Protein AF-A0A1I5SMS4-F1 (afdb_monomer)

Solvent-accessible surface area (backbone atoms only — not comparable to full-atom values): 15379 Å² to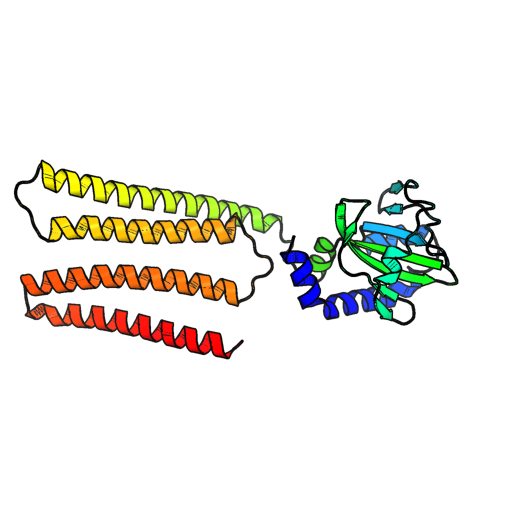tal; per-residue (Å²): 114,72,65,61,57,52,52,44,66,75,43,41,70,61,53,51,50,49,51,52,52,54,48,63,78,40,46,83,59,75,53,100,47,85,81,32,54,58,53,47,36,69,77,32,78,27,50,55,35,37,34,36,24,41,76,87,26,33,23,76,38,41,44,36,38,83,89,51,74,43,59,90,60,42,71,40,77,44,50,82,54,57,79,57,39,45,76,77,48,100,50,33,29,34,38,64,80,44,69,36,93,86,76,69,44,54,21,31,37,41,37,36,60,56,90,72,30,30,41,39,37,35,27,33,42,68,54,44,37,29,75,71,69,68,28,86,78,54,68,71,68,50,50,59,52,28,50,52,49,45,55,53,22,52,52,35,37,49,53,15,52,51,32,36,50,50,18,53,53,52,42,52,46,49,68,75,75,46,90,78,86,49,74,65,63,58,49,54,29,54,49,32,36,51,50,13,52,49,40,32,55,51,17,51,48,48,34,48,47,59,57,71,44,71,58,71,72,74,48,70,68,58,58,53,50,51,56,50,55,54,51,51,45,52,52,53,54,52,50,54,54,44,52,52,51,37,56,54,30,71,74,73,41,71,84,54,42,65,59,41,49,52,51,52,51,51,53,52,50,50,52,50,52,51,53,52,51,52,55,55,63,58,74,79,109

Mean predicted aligned error: 14.02 Å

Sequence (285 aa):
MYDIISAYEQHKEKIDSFIIQSFVANSPLSRFEESNYKKLFNVFPSLELIYIVNKDFIQISDNIYQNRSISKSKGRSRAYLMDRMRKLDETIKISSPYISSATGSICITVAKQEGENYIFMDFELGKLMGRLGLLDIHYQFSKITKTVYLISSTALGLFALLLVGYALISFINQIILESNYTLESIFKPIIAITLGLAVFDLAKTVIEQEVVFKSYTSSAKNENRMFKKFLISIIIALSIEAMMSVFKISLQDFTMMIHAFYLIAGIALMIISLAIYDKFSYKLN

InterPro domains:
  IPR029151 Periplasmic sensor-like domain superfamily [SSF103190] (27-128)

Radius of gyration: 30.67 Å; Cα contacts (8 Å, |Δi|>4): 314; chains: 1; bounding box: 78×29×82 Å

Foldseek 3Di:
DVQLLVLCVVCVVVLLVCVVVLCVVCVVLPDDDPVSVLVVCVSAVQWAWKFKAFLQQFTQAFTHGNVDTHCPRHRPHPVVQVVQWDDSDPFKTKHRWDQDPVPRATWMWIWGDDPRMTMITTGRSVSSCVVVVLFVPPVPVLVVQLVVLLVVLVVLLVQLVVLLVCLVVQLVCCVPPNPDDDPCSVLSSVLSNLVSVLSNVVSVLSCVDSHVDVSSPPPVVVVLVSVLVNLVSVLVSLVSVLVVVCVVCVVPPPVCNVVSVVSVVVSVVSVVVSVVVVVVVVVVD

Organism: NCBI:txid223786

Structure (mmCIF, N/CA/C/O backbone):
data_AF-A0A1I5SMS4-F1
#
_entry.id   AF-A0A1I5SMS4-F1
#
loop_
_atom_site.group_PDB
_atom_site.id
_atom_site.type_symbol
_atom_site.label_atom_id
_atom_site.label_alt_id
_atom_site.label_comp_id
_atom_site.label_asym_id
_atom_site.label_entity_id
_atom_site.label_seq_id
_atom_site.pdbx_PDB_ins_code
_atom_site.Cartn_x
_atom_site.Cartn_y
_atom_site.Cartn_z
_atom_site.occupancy
_atom_site.B_iso_or_equiv
_atom_site.auth_seq_id
_atom_site.auth_comp_id
_atom_site.auth_asym_id
_atom_site.auth_atom_id
_atom_site.pdbx_PDB_model_num
ATOM 1 N N . MET A 1 1 ? -4.315 5.631 7.503 1.00 43.72 1 MET A N 1
ATOM 2 C CA . MET A 1 1 ? -5.478 6.206 8.236 1.00 43.72 1 MET A CA 1
ATOM 3 C C . MET A 1 1 ? -6.658 6.424 7.296 1.00 43.72 1 MET A C 1
ATOM 5 O O . MET A 1 1 ? -7.719 5.883 7.574 1.00 43.72 1 MET A O 1
ATOM 9 N N . TYR A 1 2 ? -6.464 7.119 6.165 1.00 51.03 2 TYR A N 1
ATOM 10 C CA . TYR A 1 2 ? -7.463 7.219 5.086 1.00 51.03 2 TYR A CA 1
ATOM 11 C C . TYR A 1 2 ? -7.907 5.853 4.533 1.00 51.03 2 TYR A C 1
ATOM 13 O O . TYR A 1 2 ? -9.074 5.679 4.189 1.00 51.03 2 TYR A O 1
ATOM 21 N N . ASP A 1 3 ? -7.015 4.862 4.531 1.00 66.56 3 ASP A N 1
ATOM 22 C CA . ASP A 1 3 ? -7.283 3.549 3.925 1.00 66.56 3 ASP A CA 1
ATOM 23 C C . ASP A 1 3 ? -8.308 2.706 4.697 1.00 66.56 3 ASP A C 1
ATOM 25 O O . ASP A 1 3 ? -9.112 2.013 4.091 1.00 66.56 3 ASP A O 1
ATOM 29 N N . ILE A 1 4 ? -8.333 2.787 6.034 1.00 71.94 4 ILE A N 1
ATOM 30 C CA . ILE A 1 4 ? -9.255 1.976 6.853 1.00 71.94 4 ILE A CA 1
ATOM 31 C C . ILE A 1 4 ? -10.675 2.554 6.801 1.00 71.94 4 ILE A C 1
ATOM 33 O O . ILE A 1 4 ? -11.644 1.809 6.695 1.00 71.94 4 ILE A O 1
ATOM 37 N N . ILE A 1 5 ? -10.808 3.884 6.846 1.00 79.25 5 ILE A N 1
ATOM 38 C CA . ILE A 1 5 ? -12.117 4.552 6.796 1.00 79.25 5 ILE A CA 1
ATOM 39 C C . ILE A 1 5 ? -12.736 4.419 5.397 1.00 79.25 5 ILE A C 1
ATOM 41 O O . ILE A 1 5 ? -13.919 4.114 5.284 1.00 79.25 5 ILE A O 1
ATOM 45 N N . SER A 1 6 ? -11.945 4.586 4.332 1.00 75.94 6 SER A N 1
ATOM 46 C CA . SER A 1 6 ? -12.434 4.382 2.958 1.00 75.94 6 SER A CA 1
ATOM 47 C C . SER A 1 6 ? -12.843 2.930 2.698 1.00 75.94 6 SER A C 1
ATOM 49 O O . SER A 1 6 ? -13.911 2.694 2.137 1.00 75.94 6 SER A O 1
ATOM 51 N N . ALA A 1 7 ? -12.061 1.959 3.177 1.00 74.50 7 ALA A N 1
ATOM 52 C CA . ALA A 1 7 ? -12.414 0.547 3.078 1.00 74.50 7 ALA A CA 1
ATOM 53 C C . ALA A 1 7 ? -13.664 0.188 3.910 1.00 74.50 7 ALA A C 1
ATOM 55 O O . ALA A 1 7 ? -14.462 -0.646 3.484 1.00 74.50 7 ALA A O 1
ATOM 56 N N . TYR A 1 8 ? -13.883 0.837 5.061 1.00 84.44 8 TYR A N 1
ATOM 57 C CA . TYR A 1 8 ? -15.137 0.706 5.809 1.00 84.44 8 TYR A CA 1
ATOM 58 C C . TYR A 1 8 ? -16.334 1.200 4.995 1.00 84.44 8 TYR A C 1
ATOM 60 O O . TYR A 1 8 ? -17.315 0.471 4.875 1.00 84.44 8 TYR A O 1
ATOM 68 N N . GLU A 1 9 ? -16.260 2.397 4.402 1.00 84.81 9 GLU A N 1
ATOM 69 C CA . GLU A 1 9 ? -17.372 2.933 3.603 1.00 84.81 9 GLU A CA 1
ATOM 70 C C . GLU A 1 9 ? -17.665 2.063 2.372 1.00 84.81 9 GLU A C 1
ATOM 72 O O . GLU A 1 9 ? -18.829 1.845 2.045 1.00 84.81 9 GLU A O 1
ATOM 77 N N . GLN A 1 10 ? -16.637 1.483 1.741 1.00 83.25 10 GLN A N 1
ATOM 78 C CA . GLN A 1 10 ? -16.808 0.559 0.615 1.00 83.25 10 GLN A CA 1
ATOM 79 C C . GLN A 1 10 ? -17.519 -0.750 1.007 1.00 83.25 10 GLN A C 1
ATOM 81 O O . GLN A 1 10 ? -18.248 -1.322 0.199 1.00 83.25 10 GLN A O 1
ATOM 86 N N . HIS A 1 11 ? -17.314 -1.240 2.232 1.00 83.94 11 HIS A N 1
ATOM 87 C CA . HIS A 1 11 ? -17.830 -2.535 2.698 1.00 83.94 11 HIS A CA 1
ATOM 88 C C . HIS A 1 11 ? -18.883 -2.424 3.805 1.00 83.94 11 HIS A C 1
ATOM 90 O O . HIS A 1 11 ? -19.164 -3.399 4.509 1.00 83.94 11 HIS A O 1
ATOM 96 N N . LYS A 1 12 ? -19.488 -1.246 3.944 1.00 87.56 12 LYS A N 1
ATOM 97 C CA . LYS A 1 12 ? -20.397 -0.883 5.032 1.00 87.56 12 LYS A CA 1
ATOM 98 C C . LYS A 1 12 ? -21.551 -1.863 5.215 1.00 87.56 12 LYS A C 1
ATOM 100 O O . LYS A 1 12 ? -21.772 -2.338 6.321 1.00 87.56 12 LYS A O 1
ATOM 105 N N . GLU A 1 13 ? -22.219 -2.250 4.130 1.00 85.56 13 GLU A N 1
ATOM 106 C CA . GLU A 1 13 ? -23.352 -3.188 4.180 1.00 85.56 13 GLU A CA 1
ATOM 107 C C . GLU A 1 13 ? -22.954 -4.578 4.698 1.00 85.56 13 GLU A C 1
ATOM 109 O O . GLU A 1 13 ? -23.695 -5.210 5.455 1.00 85.56 13 GLU A O 1
ATOM 114 N N . LYS A 1 14 ? -21.756 -5.054 4.334 1.00 84.75 14 LYS A N 1
ATOM 115 C CA . LYS A 1 14 ? -21.232 -6.345 4.799 1.00 84.75 14 LYS A CA 1
ATOM 116 C C . LYS A 1 14 ? -20.896 -6.295 6.290 1.00 84.75 14 LYS A C 1
ATOM 118 O O . LYS A 1 14 ? -21.145 -7.264 7.005 1.00 84.75 14 LYS A O 1
ATOM 123 N N . ILE A 1 15 ? -20.348 -5.172 6.754 1.00 87.12 15 ILE A N 1
ATOM 124 C CA . ILE A 1 15 ? -20.029 -4.943 8.169 1.00 87.12 15 ILE A CA 1
ATOM 125 C C . ILE A 1 15 ? -21.315 -4.851 8.995 1.00 87.12 15 ILE A C 1
ATOM 127 O O . ILE A 1 15 ? -21.423 -5.529 10.017 1.00 87.12 15 ILE A O 1
ATOM 131 N N . ASP A 1 16 ? -22.304 -4.091 8.524 1.00 88.12 16 ASP A N 1
ATOM 132 C CA . ASP A 1 16 ? -23.620 -3.984 9.158 1.00 88.12 16 ASP A CA 1
ATOM 133 C C . ASP A 1 16 ? -24.286 -5.360 9.282 1.00 88.12 16 ASP A C 1
ATOM 135 O O . ASP A 1 16 ? -24.705 -5.756 10.371 1.00 88.12 16 ASP A O 1
ATOM 139 N N . SER A 1 17 ? -24.319 -6.122 8.184 1.00 85.12 17 SER A N 1
ATOM 140 C CA . SER A 1 17 ? -24.907 -7.465 8.148 1.00 85.12 17 SER A CA 1
ATOM 141 C C . SER A 1 17 ? -24.213 -8.414 9.121 1.00 85.12 17 SER A C 1
ATOM 143 O O . SER A 1 17 ? -24.879 -9.151 9.847 1.00 85.12 17 SER A O 1
ATOM 145 N N . PHE A 1 18 ? -22.879 -8.373 9.187 1.00 85.69 18 PHE A N 1
ATOM 146 C CA . PHE A 1 18 ? -22.120 -9.167 10.147 1.00 85.69 18 PHE A CA 1
ATOM 147 C C . PHE A 1 18 ? -22.452 -8.792 11.589 1.00 85.69 18 PHE A C 1
ATOM 149 O O . PHE A 1 18 ? -22.634 -9.683 12.417 1.00 85.69 18 PHE A O 1
ATOM 156 N N . ILE A 1 19 ? -22.532 -7.496 11.898 1.00 85.06 19 ILE A N 1
ATOM 157 C CA . ILE A 1 19 ? -22.874 -7.015 13.238 1.00 85.06 19 ILE A CA 1
ATOM 158 C C . ILE A 1 19 ? -24.264 -7.519 13.622 1.00 85.06 19 ILE A C 1
ATOM 160 O O . ILE A 1 19 ? -24.392 -8.180 14.652 1.00 85.06 19 ILE A O 1
ATOM 164 N N . ILE A 1 20 ? -25.274 -7.308 12.774 1.00 82.38 20 ILE A N 1
ATOM 165 C CA . ILE A 1 20 ? -26.647 -7.768 13.026 1.00 82.38 20 ILE A CA 1
ATOM 166 C C . ILE A 1 20 ? -26.672 -9.281 13.245 1.00 82.38 20 ILE A C 1
ATOM 168 O O . ILE A 1 20 ? -27.122 -9.736 14.293 1.00 82.38 20 ILE A O 1
ATOM 172 N N . GLN A 1 21 ? -26.136 -10.067 12.308 1.00 79.94 21 GLN A N 1
ATOM 173 C CA . GLN A 1 21 ? -26.141 -11.529 12.409 1.00 79.94 21 GLN A CA 1
ATOM 174 C C . GLN A 1 21 ? -25.410 -12.016 13.658 1.00 79.94 21 GLN A C 1
ATOM 176 O O . GLN A 1 21 ? -25.883 -12.928 14.334 1.00 79.94 21 GLN A O 1
ATOM 181 N N . SER A 1 22 ? -24.290 -11.384 14.008 1.00 78.62 22 SER A N 1
ATOM 182 C CA . SER A 1 22 ? -23.526 -11.764 15.191 1.00 78.62 22 SER A CA 1
ATOM 183 C C . SER A 1 22 ? -24.275 -11.444 16.484 1.00 78.62 22 SER A C 1
ATOM 185 O O . SER A 1 22 ? -24.221 -12.241 17.419 1.00 78.62 22 SER A O 1
ATOM 187 N N . PHE A 1 23 ? -24.993 -10.321 16.560 1.00 73.94 23 PHE A N 1
ATOM 188 C CA . PHE A 1 23 ? -25.805 -9.978 17.731 1.00 73.94 23 PHE A CA 1
ATOM 189 C C . PHE A 1 23 ? -27.094 -10.798 17.824 1.00 73.94 23 PHE A C 1
ATOM 191 O O . PHE A 1 23 ? -27.453 -11.218 18.921 1.00 73.94 23 PHE A O 1
ATOM 198 N N . VAL A 1 24 ? -27.746 -11.097 16.698 1.00 68.00 24 VAL A N 1
ATOM 199 C CA . VAL A 1 24 ? -28.925 -11.977 16.643 1.00 68.00 24 VAL A CA 1
ATOM 200 C C . VAL A 1 24 ? -28.550 -13.402 17.057 1.00 68.00 24 VAL A C 1
ATOM 202 O O . VAL A 1 24 ? -29.193 -13.973 17.938 1.00 68.00 24 VAL A O 1
ATOM 205 N N . ALA A 1 25 ? -27.462 -13.955 16.511 1.00 64.31 25 ALA A N 1
ATOM 206 C CA . ALA A 1 25 ? -26.984 -15.297 16.853 1.00 64.31 25 ALA A CA 1
ATOM 207 C C . ALA A 1 25 ? -26.548 -15.422 18.324 1.00 64.31 25 ALA A C 1
ATOM 209 O O . ALA A 1 25 ? -26.678 -16.489 18.919 1.00 64.31 25 ALA A O 1
ATOM 210 N N . ASN A 1 26 ? -26.065 -14.330 18.927 1.00 65.56 26 ASN A N 1
ATOM 211 C CA . ASN A 1 26 ? -25.621 -14.285 20.323 1.00 65.56 26 ASN A CA 1
ATOM 212 C C . ASN A 1 26 ? -26.608 -13.548 21.246 1.00 65.56 26 ASN A C 1
ATOM 214 O O . ASN A 1 26 ? -26.239 -13.145 22.350 1.00 65.56 26 ASN A O 1
ATOM 218 N N . SER A 1 27 ? -27.874 -13.414 20.835 1.00 57.41 27 SER A N 1
ATOM 219 C CA . SER A 1 27 ? -28.946 -12.763 21.599 1.00 57.41 27 SER A CA 1
ATOM 220 C C . SER A 1 27 ? -29.009 -13.165 23.091 1.00 57.41 27 SER A C 1
ATOM 222 O O . SER A 1 27 ? -29.084 -12.261 23.931 1.00 57.41 27 SER A O 1
ATOM 224 N N . PRO A 1 28 ? -28.853 -14.447 23.498 1.00 53.88 28 PRO A N 1
ATOM 225 C CA . PRO A 1 28 ? -28.864 -14.805 24.923 1.00 53.88 28 PRO A CA 1
ATOM 226 C C . PRO A 1 28 ? -27.648 -14.307 25.731 1.00 53.88 28 PRO A C 1
ATOM 228 O O . PRO A 1 28 ? -27.760 -14.161 26.943 1.00 53.88 28 PRO A O 1
ATOM 231 N N . LEU A 1 29 ? -26.511 -13.996 25.095 1.00 52.09 29 LEU A N 1
ATOM 232 C CA . LEU A 1 29 ? -25.302 -13.452 25.747 1.00 52.09 29 LEU A CA 1
ATOM 233 C C . LEU A 1 29 ? -25.347 -11.930 25.932 1.00 52.09 29 LEU A C 1
ATOM 235 O O . LEU A 1 29 ? -24.455 -11.344 26.539 1.00 52.09 29 LEU A O 1
ATOM 239 N N . SER A 1 30 ? -26.382 -11.296 25.390 1.00 51.78 30 SER A N 1
ATOM 240 C CA . SER A 1 30 ? -26.583 -9.849 25.393 1.00 51.78 30 SER A CA 1
ATOM 241 C C . SER A 1 30 ? -27.710 -9.420 26.336 1.00 51.78 30 SER A C 1
ATOM 243 O O . SER A 1 30 ? -28.356 -8.404 26.083 1.00 51.78 30 SER A O 1
ATOM 245 N N . ARG A 1 31 ? -27.958 -10.241 27.369 1.00 55.59 31 ARG A N 1
ATOM 246 C CA . ARG A 1 31 ? -28.827 -9.955 28.515 1.00 55.59 31 ARG A CA 1
ATOM 247 C C . ARG A 1 31 ? -27.968 -9.743 29.763 1.00 55.59 31 ARG A C 1
ATOM 249 O O . ARG A 1 31 ? -27.015 -10.496 29.984 1.00 55.59 31 ARG A O 1
ATOM 256 N N . PHE A 1 32 ? -28.307 -8.707 30.529 1.00 55.47 32 PHE A N 1
ATOM 257 C CA . PHE A 1 32 ? -27.620 -8.224 31.736 1.00 55.47 32 PHE A CA 1
ATOM 258 C C . PHE A 1 32 ? -27.197 -9.323 32.728 1.00 55.47 32 PHE A C 1
ATOM 260 O O . PHE A 1 32 ? -27.942 -9.648 33.643 1.00 55.47 32 PHE A O 1
ATOM 267 N N . GLU A 1 33 ? -25.956 -9.801 32.623 1.00 57.41 33 GLU A N 1
ATOM 268 C CA . GLU A 1 33 ? -25.199 -10.366 33.748 1.00 57.41 33 GLU A CA 1
ATOM 269 C C . GLU A 1 33 ? -23.704 -10.072 33.540 1.00 57.41 33 GLU A C 1
ATOM 271 O O . GLU A 1 33 ? -23.164 -10.317 32.459 1.00 57.41 33 GLU A O 1
ATOM 276 N N . GLU A 1 34 ? -23.001 -9.570 34.565 1.00 54.19 34 GLU A N 1
ATOM 277 C CA . GLU A 1 34 ? -21.547 -9.293 34.513 1.00 54.19 34 GLU A CA 1
ATOM 278 C C . GLU A 1 34 ? -20.717 -10.518 34.077 1.00 54.19 34 GLU A C 1
ATOM 280 O O . GLU A 1 34 ? -19.640 -10.384 33.489 1.00 54.19 34 GLU A O 1
ATOM 285 N N . SER A 1 35 ? -21.249 -11.721 34.310 1.00 55.97 35 SER A N 1
ATOM 286 C CA . SER A 1 35 ? -20.679 -13.009 33.907 1.00 55.97 35 SER A CA 1
ATOM 287 C C . SER A 1 35 ? -20.616 -13.202 32.377 1.00 55.97 35 SER A C 1
ATOM 289 O O . SER A 1 35 ? -19.771 -13.960 31.885 1.00 55.97 35 SER A O 1
ATOM 291 N N . ASN A 1 36 ? -21.455 -12.499 31.604 1.00 63.94 36 ASN A N 1
ATOM 292 C CA . ASN A 1 36 ? -21.596 -12.676 30.155 1.00 63.94 36 ASN A CA 1
ATOM 293 C C . ASN A 1 36 ? -20.669 -11.775 29.324 1.00 63.94 36 ASN A C 1
ATOM 295 O O . ASN A 1 36 ? -20.316 -12.143 28.201 1.00 63.94 36 ASN A O 1
ATOM 299 N N . TYR A 1 37 ? -20.173 -10.660 29.869 1.00 70.38 37 TYR A N 1
ATOM 300 C CA . TYR A 1 37 ? -19.289 -9.754 29.123 1.00 70.38 37 TYR A CA 1
ATOM 301 C C . TYR A 1 37 ? -17.957 -10.405 28.741 1.00 70.38 37 TYR A C 1
ATOM 303 O O . TYR A 1 37 ? -17.491 -10.243 27.614 1.00 70.38 37 TYR A O 1
ATOM 311 N N . LYS A 1 38 ? -17.374 -11.227 29.625 1.00 69.94 38 LYS A N 1
ATOM 312 C CA . LYS A 1 38 ? -16.151 -11.992 29.310 1.00 69.94 38 LYS A CA 1
ATOM 313 C C . LYS A 1 38 ? -16.354 -12.954 28.140 1.00 69.94 38 LYS A C 1
ATOM 315 O O . LYS A 1 38 ? -15.470 -13.093 27.298 1.00 69.94 38 LYS A O 1
ATOM 320 N N . LYS A 1 39 ? -17.526 -13.593 28.058 1.00 75.12 39 LYS A N 1
ATOM 321 C CA . LYS A 1 39 ? -17.878 -14.458 26.923 1.00 75.12 39 LYS A CA 1
ATOM 322 C C . LYS A 1 39 ? -18.014 -13.635 25.644 1.00 75.12 39 LYS A C 1
ATOM 324 O O . LYS A 1 39 ? -17.537 -14.072 24.603 1.00 75.12 39 LYS A O 1
ATOM 329 N N . LEU A 1 40 ? -18.580 -12.431 25.733 1.00 77.81 40 LEU A N 1
ATOM 330 C CA . LEU A 1 40 ? -18.717 -11.530 24.591 1.00 77.81 40 LEU A CA 1
ATOM 331 C C . LEU A 1 40 ? -17.356 -11.123 24.006 1.00 77.81 40 LEU A C 1
ATOM 333 O O . LEU A 1 40 ? -17.193 -11.187 22.794 1.00 77.81 40 LEU A O 1
ATOM 337 N N . PHE A 1 41 ? -16.352 -10.818 24.836 1.00 82.00 41 PHE A N 1
ATOM 338 C CA . PHE A 1 41 ? -14.984 -10.558 24.354 1.00 82.00 41 PHE A CA 1
ATOM 339 C C . PHE A 1 41 ? -14.350 -11.766 23.647 1.00 82.00 41 PHE A C 1
ATOM 341 O O . PHE A 1 41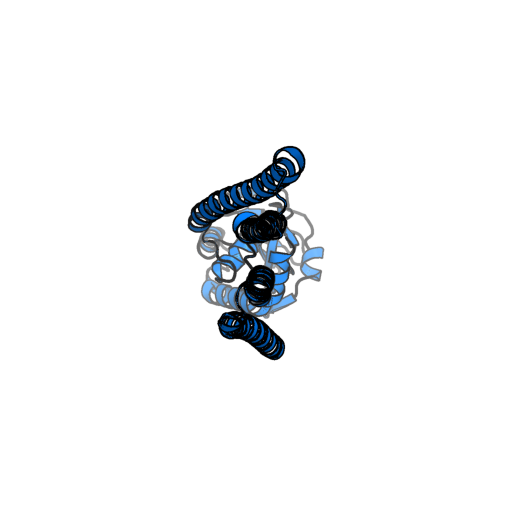 ? -13.604 -11.594 22.686 1.00 82.00 41 PHE A O 1
ATOM 348 N N . ASN A 1 42 ? -14.667 -12.993 24.074 1.00 77.50 42 ASN A N 1
ATOM 349 C CA . ASN A 1 42 ? -14.184 -14.201 23.396 1.00 77.50 42 ASN A CA 1
ATOM 350 C C . ASN A 1 42 ? -14.897 -14.430 22.054 1.00 77.50 42 ASN A C 1
ATOM 352 O O . ASN A 1 42 ? -14.269 -14.834 21.077 1.00 77.50 42 ASN A O 1
ATOM 356 N N . VAL A 1 43 ? -16.203 -14.152 21.990 1.00 76.69 43 VAL A N 1
ATOM 357 C CA . VAL A 1 43 ? -16.988 -14.232 20.748 1.00 76.69 43 VAL A CA 1
ATOM 358 C C . VAL A 1 43 ? -16.579 -13.129 19.772 1.00 76.69 43 VAL A C 1
ATOM 360 O O . VAL A 1 43 ? -16.552 -13.357 18.559 1.00 76.69 43 VAL A O 1
ATOM 363 N N . PHE A 1 44 ? -16.211 -11.956 20.286 1.00 80.94 44 PHE A N 1
ATOM 364 C CA . PHE A 1 44 ? -15.830 -10.772 19.531 1.00 80.94 44 PHE A CA 1
ATOM 365 C C . PHE A 1 44 ? -14.417 -10.282 19.890 1.00 80.94 44 PHE A C 1
ATOM 367 O O . PHE A 1 44 ? -14.278 -9.316 20.633 1.00 80.94 44 PHE A O 1
ATOM 374 N N . PRO A 1 45 ? -13.351 -10.845 19.291 1.00 81.31 45 PRO A N 1
ATOM 375 C CA . PRO A 1 45 ? -11.980 -10.373 19.525 1.00 81.31 45 PRO A CA 1
ATOM 376 C C . PRO A 1 45 ? -11.717 -8.929 19.064 1.00 81.31 45 PRO A C 1
ATOM 378 O O . PRO A 1 45 ? -10.723 -8.320 19.451 1.00 81.31 45 PRO A O 1
ATOM 381 N N . SER A 1 46 ? -12.583 -8.387 18.201 1.00 87.62 46 SER A N 1
ATOM 382 C CA . SER A 1 46 ? -12.563 -6.984 17.783 1.00 87.62 46 SER A CA 1
ATOM 383 C C . SER A 1 46 ? -13.212 -6.039 18.796 1.00 87.62 46 SER A C 1
ATOM 385 O O . SER A 1 46 ? -13.069 -4.830 18.643 1.00 87.62 46 SER A O 1
ATOM 387 N N . LEU A 1 47 ? -13.921 -6.558 19.803 1.00 89.25 47 LEU A N 1
ATOM 388 C CA . LEU A 1 47 ? -14.541 -5.759 20.851 1.00 89.25 47 LEU A CA 1
ATOM 389 C C . LEU A 1 47 ? -13.456 -5.187 21.764 1.00 89.25 47 LEU A C 1
ATOM 391 O O . LEU A 1 47 ? -12.708 -5.914 22.415 1.00 89.25 47 LEU A O 1
ATOM 395 N N . GLU A 1 48 ? -13.369 -3.868 21.790 1.00 89.00 48 GLU A N 1
ATOM 396 C CA . GLU A 1 48 ? -12.392 -3.115 22.563 1.00 89.00 48 GLU A CA 1
ATOM 397 C C . GLU A 1 48 ? -12.866 -2.946 24.006 1.00 89.00 48 GLU A C 1
ATOM 399 O O . GLU A 1 48 ? -12.124 -3.236 24.949 1.00 89.00 48 GLU A O 1
ATOM 404 N N . LEU A 1 49 ? -14.107 -2.480 24.175 1.00 90.75 49 LEU A N 1
ATOM 405 C CA . LEU A 1 49 ? -14.711 -2.224 25.476 1.00 90.75 49 LEU A CA 1
ATOM 406 C C . LEU A 1 49 ? -16.242 -2.172 25.409 1.00 90.75 49 LEU A C 1
ATOM 408 O O . LEU A 1 49 ? -16.835 -1.972 24.347 1.00 90.75 49 LEU A O 1
ATOM 412 N N . ILE A 1 50 ? -16.863 -2.329 26.577 1.00 91.50 50 ILE A N 1
ATOM 413 C CA . ILE A 1 50 ? -18.311 -2.277 26.794 1.00 91.50 50 ILE A CA 1
ATOM 414 C C . ILE A 1 50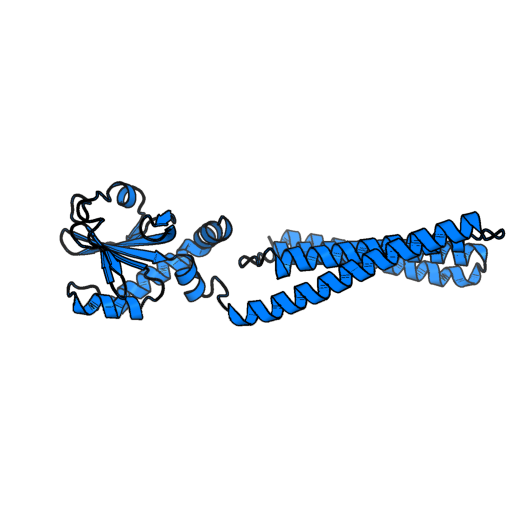 ? -18.605 -1.263 27.899 1.00 91.50 50 ILE A C 1
ATOM 416 O O . ILE A 1 50 ? -17.885 -1.205 28.900 1.00 91.50 50 ILE A O 1
ATOM 420 N N . TYR A 1 51 ? -19.665 -0.477 27.744 1.00 91.62 51 TYR A N 1
ATOM 421 C CA . TYR A 1 51 ? -20.180 0.394 28.799 1.00 91.62 51 TYR A CA 1
ATOM 422 C C . TYR A 1 51 ? -21.680 0.644 28.636 1.00 91.62 51 TYR A C 1
ATOM 424 O O . TYR A 1 51 ? -22.247 0.498 27.556 1.00 91.62 51 TYR A O 1
ATOM 432 N N . ILE A 1 52 ? -22.327 1.026 29.732 1.00 91.50 52 ILE A N 1
ATOM 433 C CA . ILE A 1 52 ? -23.765 1.254 29.817 1.00 91.50 52 ILE A CA 1
ATOM 434 C C . ILE A 1 52 ? -24.027 2.748 29.902 1.00 91.50 52 ILE A C 1
ATOM 436 O O . ILE A 1 52 ? -23.377 3.486 30.654 1.00 91.50 52 ILE A O 1
ATOM 440 N N . VAL A 1 53 ? -25.025 3.172 29.146 1.00 92.88 53 VAL A N 1
ATOM 441 C CA . VAL A 1 53 ? -25.482 4.547 29.031 1.00 92.88 53 VAL A CA 1
ATOM 442 C C . VAL A 1 53 ? -26.982 4.578 29.309 1.00 92.88 53 VAL A C 1
ATOM 444 O O . VAL A 1 53 ? -27.723 3.727 28.822 1.00 92.88 53 VAL A O 1
ATOM 447 N N . ASN A 1 54 ? -27.433 5.529 30.120 1.00 93.06 54 ASN A N 1
ATOM 448 C CA . ASN A 1 54 ? -28.850 5.668 30.450 1.00 93.06 54 ASN A CA 1
ATOM 449 C C . ASN A 1 54 ? -29.644 6.370 29.327 1.00 93.06 54 ASN A C 1
ATOM 451 O O . ASN A 1 54 ? -29.081 6.788 28.311 1.00 93.06 54 ASN A O 1
ATOM 455 N N . LYS A 1 55 ? -30.958 6.532 29.521 1.00 91.94 55 LYS A N 1
ATOM 456 C CA . LYS A 1 55 ? -31.844 7.244 28.581 1.00 91.94 55 LYS A CA 1
ATOM 457 C C . LYS A 1 55 ? -31.450 8.695 28.294 1.00 91.94 55 LYS A C 1
ATOM 459 O O . LYS A 1 55 ? -31.711 9.179 27.200 1.00 91.94 55 LYS A O 1
ATOM 464 N N . ASP A 1 56 ? -30.780 9.351 29.240 1.00 91.81 56 ASP A N 1
ATOM 465 C CA . ASP A 1 56 ? -30.278 10.726 29.106 1.00 91.81 56 ASP A CA 1
ATOM 466 C C . ASP A 1 56 ? -28.901 10.781 28.419 1.00 91.81 56 ASP A C 1
ATOM 468 O O . ASP A 1 56 ? -28.224 11.810 28.401 1.00 91.81 56 ASP A O 1
ATOM 472 N N . PHE A 1 57 ? -28.454 9.651 27.872 1.00 92.38 57 PHE A N 1
ATOM 473 C CA . PHE A 1 57 ? -27.163 9.470 27.224 1.00 92.38 57 PHE A CA 1
ATOM 474 C C . PHE A 1 57 ? -25.956 9.717 28.138 1.00 92.38 57 PHE A C 1
ATOM 476 O O . PHE A 1 57 ? -24.867 10.038 27.663 1.00 92.38 57 PHE A O 1
ATOM 483 N N . ILE A 1 58 ? -26.110 9.528 29.446 1.00 93.75 58 ILE A N 1
ATOM 484 C CA . ILE A 1 58 ? -25.030 9.606 30.432 1.00 93.75 58 ILE A CA 1
ATOM 485 C C . ILE A 1 58 ? -24.497 8.202 30.706 1.00 93.75 58 ILE A C 1
ATOM 487 O O . ILE A 1 58 ? -25.251 7.266 30.973 1.00 93.75 58 ILE A O 1
ATOM 491 N N . GLN A 1 59 ? -23.175 8.046 30.663 1.00 94.50 59 GLN A N 1
ATOM 492 C CA . GLN A 1 59 ? -22.527 6.781 30.988 1.00 94.50 59 GLN A CA 1
ATOM 493 C C . GLN A 1 59 ? -22.633 6.472 32.491 1.00 94.50 59 GLN A C 1
ATOM 495 O O . GLN A 1 59 ? -22.113 7.221 33.319 1.00 94.50 59 GLN A O 1
ATOM 500 N N . ILE A 1 60 ? -23.252 5.343 32.843 1.00 92.62 60 ILE A N 1
ATOM 501 C CA . ILE A 1 60 ? -23.509 4.931 34.237 1.00 92.62 60 ILE A CA 1
ATOM 502 C C . ILE A 1 60 ? -22.621 3.775 34.718 1.00 92.62 60 ILE A C 1
ATOM 504 O O . ILE A 1 60 ? -22.506 3.557 35.926 1.00 92.62 60 ILE A O 1
ATOM 508 N N . SER A 1 61 ? -21.955 3.059 33.809 1.00 90.94 61 SER A N 1
ATOM 509 C CA . SER A 1 61 ? -20.991 2.008 34.156 1.00 90.94 61 SER A CA 1
ATOM 510 C C . SER A 1 61 ? -19.547 2.439 33.924 1.00 90.94 61 SER A C 1
ATOM 512 O O . SER A 1 61 ? -19.255 3.427 33.243 1.00 90.94 61 SER A O 1
ATOM 514 N N . ASP A 1 62 ? -18.632 1.627 34.436 1.00 91.19 62 ASP A N 1
ATOM 515 C CA . ASP A 1 62 ? -17.234 1.667 34.033 1.00 91.19 62 ASP A CA 1
ATOM 516 C C . ASP A 1 62 ? -17.075 1.272 32.557 1.00 91.19 62 ASP A C 1
ATOM 518 O O . ASP A 1 62 ? -17.949 0.627 31.970 1.00 91.19 62 ASP A O 1
ATOM 522 N N . ASN A 1 63 ? -15.932 1.632 31.973 1.00 91.62 63 ASN A N 1
ATOM 523 C CA . ASN A 1 63 ? -15.463 1.009 30.743 1.00 91.62 63 ASN A CA 1
ATOM 524 C C . ASN A 1 63 ? -14.932 -0.385 31.082 1.00 91.62 63 ASN A C 1
ATOM 526 O O . ASN A 1 63 ? -13.872 -0.512 31.704 1.00 91.62 63 ASN A O 1
ATOM 530 N N . ILE A 1 64 ? -15.652 -1.412 30.651 1.00 90.00 64 ILE A N 1
ATOM 531 C CA . ILE A 1 64 ? -15.288 -2.813 30.835 1.00 90.00 64 ILE A CA 1
ATOM 532 C C . ILE A 1 64 ? -14.455 -3.233 29.627 1.00 90.00 64 ILE A C 1
ATOM 534 O O . ILE A 1 64 ? -14.929 -3.180 28.498 1.00 90.00 64 ILE A O 1
ATOM 538 N N . TYR A 1 65 ? -13.217 -3.648 29.861 1.00 87.75 65 TYR A N 1
ATOM 539 C CA . TYR A 1 65 ? -12.333 -4.274 28.878 1.00 87.75 65 TYR A CA 1
ATOM 540 C C . TYR A 1 65 ? -12.260 -5.779 29.158 1.00 87.75 65 TYR A C 1
ATOM 542 O O . TYR A 1 65 ? -12.667 -6.237 30.225 1.00 87.75 65 TYR A O 1
ATOM 550 N N . GLN A 1 66 ? -11.632 -6.545 28.263 1.00 84.44 66 GLN A N 1
ATOM 551 C CA . GLN A 1 66 ? -11.460 -7.994 28.433 1.00 84.44 66 GLN A CA 1
ATOM 552 C C . GLN A 1 66 ? -10.874 -8.395 29.804 1.00 84.44 66 GLN A C 1
ATOM 554 O O . GLN A 1 66 ? -11.356 -9.338 30.428 1.00 84.44 66 GLN A O 1
ATOM 559 N N . ASN A 1 67 ? -9.865 -7.656 30.288 1.00 83.00 67 ASN A N 1
ATOM 560 C CA . ASN A 1 67 ? -9.096 -8.012 31.492 1.00 83.00 67 ASN A CA 1
ATOM 561 C C . ASN A 1 67 ? -9.142 -6.961 32.615 1.00 83.00 67 ASN A C 1
ATOM 563 O O . ASN A 1 67 ? -8.481 -7.136 33.635 1.00 83.00 67 ASN A O 1
ATOM 567 N N . ARG A 1 68 ? -9.850 -5.841 32.433 1.00 85.81 68 ARG A N 1
ATOM 568 C CA . ARG A 1 68 ? -9.868 -4.734 33.406 1.00 85.81 68 ARG A CA 1
ATOM 569 C C . ARG A 1 68 ? -11.134 -3.895 33.291 1.00 85.81 68 ARG A C 1
ATOM 571 O O . ARG A 1 68 ? -11.746 -3.863 32.231 1.00 85.81 68 ARG A O 1
ATOM 578 N N . SER A 1 69 ? -11.457 -3.153 34.343 1.00 88.38 69 SER A N 1
ATOM 579 C CA . SER A 1 69 ? -12.523 -2.146 34.355 1.00 88.38 69 SER A CA 1
ATOM 580 C C . SER A 1 69 ? -11.943 -0.781 34.727 1.00 88.38 69 SER A C 1
ATOM 582 O O . SER A 1 69 ? -11.050 -0.711 35.573 1.00 88.38 69 SER A O 1
ATOM 584 N N . ILE A 1 70 ? -12.390 0.297 34.076 1.00 88.44 70 ILE A N 1
ATOM 585 C CA . ILE A 1 70 ? -11.920 1.667 34.343 1.00 88.44 70 ILE A CA 1
ATOM 586 C C . ILE A 1 70 ? -13.115 2.615 34.502 1.00 88.44 70 ILE A C 1
ATOM 588 O O . ILE A 1 70 ? -13.863 2.853 33.555 1.00 88.44 70 ILE A O 1
ATOM 592 N N . SER A 1 71 ? -13.234 3.248 35.670 1.00 88.19 71 SER A N 1
ATOM 593 C CA . SER A 1 71 ? -14.351 4.136 36.034 1.00 88.19 71 SER A CA 1
ATOM 594 C C . SER A 1 71 ? -14.203 5.597 35.581 1.00 88.19 71 SER A C 1
ATOM 596 O O . SER A 1 71 ? -15.143 6.379 35.689 1.00 88.19 71 SER A O 1
ATOM 598 N N . LYS A 1 72 ? -13.049 5.986 35.017 1.00 86.75 72 LYS A N 1
ATOM 599 C CA . LYS A 1 72 ? -12.701 7.382 34.651 1.00 86.75 72 LYS A CA 1
ATOM 600 C C . LYS A 1 72 ? -13.726 8.090 33.745 1.00 86.75 72 LYS A C 1
ATOM 602 O O . LYS A 1 72 ? -13.786 9.319 33.727 1.00 86.75 72 LYS A O 1
ATOM 607 N N . SER A 1 73 ? -14.492 7.331 32.964 1.00 85.25 73 SER A N 1
ATOM 608 C CA . SER A 1 73 ? -15.471 7.857 32.002 1.00 85.25 73 SER A CA 1
ATOM 609 C C . SER A 1 73 ? -16.909 7.898 32.534 1.00 85.25 73 SER A C 1
ATOM 611 O O . SER A 1 73 ? -17.789 8.405 31.838 1.00 85.25 73 SER A O 1
ATOM 613 N N . LYS A 1 74 ? -17.161 7.386 33.745 1.00 89.12 74 LYS A N 1
ATOM 614 C CA . LYS A 1 74 ? -18.489 7.368 34.367 1.00 89.12 74 LYS A CA 1
ATOM 615 C C . LYS A 1 74 ? -18.980 8.799 34.618 1.00 89.12 74 LYS A C 1
ATOM 617 O O . LYS A 1 74 ? -18.212 9.661 35.035 1.00 89.12 74 LYS A O 1
ATOM 622 N N . GLY A 1 75 ? -20.248 9.061 34.314 1.00 89.31 75 GLY A N 1
ATOM 623 C CA . GLY A 1 75 ? -20.867 10.388 34.386 1.00 89.31 75 GLY A CA 1
ATOM 624 C C . GLY A 1 75 ? -20.640 11.279 33.158 1.00 89.31 75 GLY A C 1
ATOM 625 O O . GLY A 1 75 ? -21.173 12.384 33.109 1.00 89.31 75 GLY A O 1
ATOM 626 N N . ARG A 1 76 ? -19.884 10.835 32.143 1.00 90.50 76 ARG A N 1
ATOM 627 C CA . ARG A 1 76 ? -19.728 11.598 30.894 1.00 90.50 76 ARG A CA 1
ATOM 628 C C . ARG A 1 76 ? -20.945 11.437 29.985 1.00 90.50 76 ARG A C 1
ATOM 630 O O . ARG A 1 76 ? -21.478 10.338 29.843 1.00 90.50 76 ARG A O 1
ATOM 637 N N . SER A 1 77 ? -21.327 12.525 29.318 1.00 92.62 77 SER A N 1
ATOM 638 C CA . SER A 1 77 ? -22.357 12.497 28.277 1.00 92.62 77 SER A CA 1
ATOM 639 C C . SER A 1 77 ? -21.834 11.848 26.992 1.00 92.62 77 SER A C 1
ATOM 641 O O . SER A 1 77 ? -20.697 12.076 26.570 1.00 92.62 77 SER A O 1
ATOM 643 N N . ARG A 1 78 ? -22.691 11.043 26.367 1.00 92.25 78 ARG A N 1
ATOM 644 C CA . ARG A 1 78 ? -22.507 10.332 25.095 1.00 92.25 78 ARG A CA 1
ATOM 645 C C . ARG A 1 78 ? -23.537 10.752 24.044 1.00 92.25 78 ARG A C 1
ATOM 647 O O . ARG A 1 78 ? -23.595 10.140 22.980 1.00 92.25 78 ARG A O 1
ATOM 654 N N . ALA A 1 79 ? -24.295 11.822 24.302 1.00 90.56 79 ALA A N 1
ATOM 655 C CA . ALA A 1 79 ? -25.285 12.365 23.368 1.00 90.56 79 ALA A CA 1
ATOM 656 C C . ALA A 1 79 ? -24.672 12.656 21.984 1.00 90.56 79 ALA A C 1
ATOM 658 O O . ALA A 1 79 ? -25.199 12.222 20.967 1.00 90.56 79 ALA A O 1
ATOM 659 N N . TYR A 1 80 ? -23.467 13.246 21.959 1.00 88.81 80 TYR A N 1
ATOM 660 C CA . TYR A 1 80 ? -22.734 13.559 20.724 1.00 88.81 80 TYR A CA 1
ATOM 661 C C . TYR A 1 80 ? -22.491 12.351 19.806 1.00 88.81 80 TYR A C 1
ATOM 663 O O . TYR A 1 80 ? -22.294 12.526 18.601 1.00 88.81 80 TYR A O 1
ATOM 671 N N . LEU A 1 81 ? -22.403 11.149 20.388 1.00 88.25 81 LEU A N 1
ATOM 672 C CA . LEU A 1 81 ? -22.178 9.913 19.653 1.00 88.25 81 LEU A CA 1
ATOM 673 C C . LEU A 1 81 ? -23.511 9.387 19.125 1.00 88.25 81 LEU A C 1
ATOM 675 O O . LEU A 1 81 ? -23.591 9.036 17.953 1.00 88.25 81 LEU A O 1
ATOM 679 N N . MET A 1 82 ? -24.552 9.417 19.963 1.00 86.88 82 MET A N 1
ATOM 680 C CA . MET A 1 82 ? -25.912 9.006 19.608 1.00 86.88 82 MET A CA 1
ATOM 681 C C . MET A 1 82 ? -26.498 9.790 18.439 1.00 86.88 82 MET A C 1
ATOM 683 O O . MET A 1 82 ? -27.091 9.176 17.555 1.00 86.88 82 MET A O 1
ATOM 687 N N . ASP A 1 83 ? -26.269 11.102 18.383 1.00 84.94 83 ASP A N 1
ATOM 688 C CA . ASP A 1 83 ? -26.760 11.962 17.295 1.00 84.94 83 ASP A CA 1
ATOM 689 C C . ASP A 1 83 ? -26.190 11.575 15.921 1.00 84.94 83 ASP A C 1
ATOM 691 O O . ASP A 1 83 ? -26.775 11.878 14.883 1.00 84.94 83 ASP A O 1
ATOM 695 N N . ARG A 1 84 ? -25.041 10.890 15.902 1.00 86.06 84 ARG A N 1
ATOM 696 C CA . ARG A 1 84 ? -24.355 10.444 14.679 1.00 86.06 84 ARG A CA 1
ATOM 697 C C . ARG A 1 84 ? -24.566 8.962 14.392 1.00 86.06 84 ARG A C 1
ATOM 699 O O . ARG A 1 84 ? -23.955 8.436 13.461 1.00 86.06 84 ARG A O 1
ATOM 706 N N . MET A 1 85 ? -25.369 8.272 15.201 1.00 91.56 85 MET A N 1
ATOM 707 C CA . MET A 1 85 ? -25.636 6.858 14.993 1.00 91.56 85 MET A CA 1
ATOM 708 C C . MET A 1 85 ? -26.771 6.642 13.999 1.00 91.56 85 MET A C 1
ATOM 710 O O . MET A 1 85 ? -27.839 7.247 14.082 1.00 91.56 85 MET A O 1
ATOM 714 N N . ARG A 1 86 ? -26.565 5.689 13.097 1.00 92.06 86 ARG A N 1
ATOM 715 C CA . ARG A 1 86 ? -27.584 5.188 12.177 1.00 92.06 86 ARG A CA 1
ATOM 716 C C . ARG A 1 86 ? -28.237 3.941 12.766 1.00 92.06 86 ARG A C 1
ATOM 718 O O . ARG A 1 86 ? -27.561 3.111 13.369 1.00 92.06 86 ARG A O 1
ATOM 725 N N . LYS A 1 87 ? -29.548 3.791 12.571 1.00 90.25 87 LYS A N 1
ATOM 726 C CA . LYS A 1 87 ? -30.269 2.562 12.928 1.00 90.25 87 LYS A CA 1
ATOM 727 C C . LYS A 1 87 ? -29.856 1.419 11.994 1.00 90.25 87 LYS A C 1
ATOM 729 O O . LYS A 1 87 ? -29.869 1.599 10.779 1.00 90.25 87 LYS A O 1
ATOM 734 N N . LEU A 1 88 ? -29.487 0.283 12.578 1.00 84.50 88 LEU A N 1
ATOM 735 C CA . LEU A 1 88 ? -29.235 -0.983 11.877 1.00 84.50 88 LEU A CA 1
ATOM 736 C C . LEU A 1 88 ? -30.439 -1.916 11.979 1.00 84.50 88 LEU A C 1
ATOM 738 O O . LEU A 1 88 ? -30.753 -2.611 11.023 1.00 84.50 88 LEU A O 1
ATOM 742 N N . ASP A 1 89 ? -31.092 -1.907 13.138 1.00 83.75 89 ASP A N 1
ATOM 743 C CA . ASP A 1 89 ? -32.262 -2.715 13.470 1.00 83.75 89 ASP A CA 1
ATOM 744 C C . ASP A 1 89 ? -33.134 -1.949 14.489 1.00 83.75 89 ASP A C 1
ATOM 746 O O . ASP A 1 89 ? -32.749 -0.860 14.935 1.00 83.75 89 ASP A O 1
ATOM 750 N N . GLU A 1 90 ? -34.288 -2.487 14.891 1.00 83.69 90 GLU A N 1
ATOM 751 C CA . GLU A 1 90 ? -35.184 -1.844 15.868 1.00 83.69 90 GLU A CA 1
ATOM 752 C C . GLU A 1 90 ? -34.480 -1.519 17.192 1.00 83.69 90 GLU A C 1
ATOM 754 O O . GLU A 1 90 ? -34.711 -0.461 17.781 1.00 83.69 90 GLU A O 1
ATOM 759 N N . THR A 1 91 ? -33.573 -2.397 17.629 1.00 84.69 91 THR A N 1
ATOM 760 C CA . THR A 1 91 ? -32.860 -2.268 18.909 1.00 84.69 91 THR A CA 1
ATOM 761 C C . THR A 1 91 ? -31.382 -1.911 18.760 1.00 84.69 91 THR A C 1
ATOM 763 O O . THR A 1 91 ? -30.729 -1.630 19.764 1.00 84.69 91 THR A O 1
ATOM 766 N N . ILE A 1 92 ? -30.836 -1.900 17.537 1.00 88.94 92 ILE A N 1
ATOM 767 C CA . ILE A 1 92 ? -29.394 -1.761 17.287 1.00 88.94 92 ILE A CA 1
ATOM 768 C C . ILE A 1 92 ? -29.110 -0.520 16.443 1.00 88.94 92 ILE A C 1
ATOM 770 O O . ILE A 1 92 ? -29.688 -0.306 15.375 1.00 88.94 92 ILE A O 1
ATOM 774 N N . LYS A 1 93 ? -28.153 0.285 16.898 1.00 92.06 93 LYS A N 1
ATOM 775 C CA . LYS A 1 93 ? -27.619 1.449 16.187 1.00 92.06 93 LYS A CA 1
ATOM 776 C C . LYS A 1 93 ? -26.103 1.337 16.049 1.00 92.06 93 LYS A C 1
ATOM 778 O O . LYS A 1 93 ? -25.454 0.727 16.895 1.00 92.06 93 LYS A O 1
ATOM 783 N N . ILE A 1 94 ? -25.542 1.943 15.006 1.00 93.25 94 ILE A N 1
ATOM 784 C CA . ILE A 1 94 ? -24.098 1.975 14.756 1.00 93.25 94 ILE A CA 1
ATOM 785 C C . ILE A 1 94 ? -23.610 3.400 14.518 1.00 93.25 94 ILE A C 1
ATOM 787 O O . ILE A 1 94 ? -24.279 4.185 13.840 1.00 93.25 94 ILE A O 1
ATOM 791 N N . SER A 1 95 ? -22.435 3.741 15.036 1.00 93.25 95 SER A N 1
ATOM 792 C CA . SER A 1 95 ? -21.756 4.993 14.702 1.00 93.25 95 SER A CA 1
ATOM 793 C C . SER A 1 95 ? -20.990 4.893 13.379 1.00 93.25 95 SER A C 1
ATOM 795 O O . SER A 1 95 ? -20.598 3.814 12.937 1.00 93.25 95 SER A O 1
ATOM 797 N N . SER A 1 96 ? -20.683 6.043 12.779 1.00 91.31 96 SER A N 1
ATOM 798 C CA . SER A 1 96 ? -19.574 6.133 11.819 1.00 91.31 96 SER A CA 1
ATOM 799 C C . SER A 1 96 ? -18.220 5.905 12.519 1.00 91.31 96 SER A C 1
ATOM 801 O O . SER A 1 96 ? -18.143 6.076 13.742 1.00 91.31 96 SER A O 1
ATOM 803 N N . PRO A 1 97 ? -17.148 5.550 11.782 1.00 91.62 97 PRO A N 1
ATOM 804 C CA . PRO A 1 97 ? -15.809 5.404 12.344 1.00 91.62 97 PRO A CA 1
ATOM 805 C C . PRO A 1 97 ? -15.312 6.682 13.019 1.00 91.62 97 PRO A C 1
ATOM 807 O O . PRO A 1 97 ? -15.425 7.775 12.460 1.00 91.62 97 PRO A O 1
ATOM 810 N N . TYR A 1 98 ? -14.729 6.548 14.206 1.00 89.94 98 TYR A N 1
ATOM 811 C CA . TYR A 1 98 ? -14.124 7.656 14.945 1.00 89.94 98 TYR A CA 1
ATOM 812 C C . TYR A 1 98 ? -12.925 7.178 15.774 1.00 89.94 98 TYR A C 1
ATOM 814 O O . TYR A 1 98 ? -12.653 5.984 15.867 1.00 89.94 98 TYR A O 1
ATOM 822 N N . ILE A 1 99 ? -12.170 8.114 16.354 1.00 90.00 99 ILE A N 1
ATOM 823 C CA . ILE A 1 99 ? -11.032 7.791 17.226 1.00 90.00 99 ILE A CA 1
ATOM 824 C C . ILE A 1 99 ? -11.533 7.621 18.663 1.00 90.00 99 ILE A C 1
ATOM 826 O O . ILE A 1 99 ? -12.030 8.576 19.267 1.00 90.00 99 ILE A O 1
ATOM 830 N N . SER A 1 100 ? -11.369 6.422 19.224 1.00 87.94 100 SER A N 1
ATOM 831 C CA . SER A 1 100 ? -11.702 6.115 20.616 1.00 87.94 100 SER A CA 1
ATOM 832 C C . SER A 1 100 ? -10.911 7.017 21.560 1.00 87.94 100 SER A C 1
ATOM 834 O O . SER A 1 100 ? -9.681 6.995 21.583 1.00 87.94 100 SER A O 1
ATOM 836 N N . SER A 1 101 ? -11.601 7.773 22.418 1.00 84.75 101 SER A N 1
ATOM 837 C CA . SER A 1 101 ? -10.940 8.564 23.466 1.00 84.75 101 SER A CA 1
ATOM 838 C C . SER A 1 101 ? -10.265 7.696 24.535 1.00 84.75 101 SER A C 1
ATOM 840 O O . SER A 1 101 ? -9.511 8.210 25.358 1.00 84.75 101 SER A O 1
ATOM 842 N N . ALA A 1 102 ? -10.601 6.403 24.586 1.00 83.81 102 ALA A N 1
ATOM 843 C CA . ALA A 1 102 ? -10.134 5.484 25.613 1.00 83.81 102 ALA A CA 1
ATOM 844 C C . ALA A 1 102 ? -8.842 4.756 25.210 1.00 83.81 102 ALA A C 1
ATOM 846 O O . ALA A 1 102 ? -8.011 4.485 26.076 1.00 83.81 102 ALA A O 1
ATOM 847 N N . THR A 1 103 ? -8.663 4.455 23.920 1.00 82.69 103 THR A N 1
ATOM 848 C CA . THR A 1 103 ? -7.486 3.727 23.406 1.00 82.69 103 THR A CA 1
ATOM 849 C C . THR A 1 103 ? -6.711 4.463 22.320 1.00 82.69 103 THR A C 1
ATOM 851 O O . THR A 1 103 ? -5.584 4.073 22.030 1.00 82.69 103 THR A O 1
ATOM 854 N N . GLY A 1 104 ? -7.281 5.503 21.705 1.00 84.88 104 GLY A N 1
ATOM 855 C CA . GLY A 1 104 ? -6.698 6.189 20.549 1.00 84.88 104 GLY A CA 1
ATOM 856 C C . GLY A 1 104 ? -6.820 5.420 19.228 1.00 84.88 104 GLY A C 1
ATOM 857 O O . GLY A 1 104 ? -6.334 5.900 18.206 1.00 84.88 104 GLY A O 1
ATOM 858 N N . SER A 1 105 ? -7.463 4.249 19.226 1.00 85.44 105 SER A N 1
ATOM 859 C CA . SER A 1 105 ? -7.672 3.442 18.018 1.00 85.44 105 SER A CA 1
ATOM 860 C C . SER A 1 105 ? -8.905 3.904 17.241 1.00 85.44 105 SER A C 1
ATOM 862 O O . SER A 1 105 ? -9.824 4.494 17.809 1.00 85.44 105 SER A O 1
ATOM 864 N N . ILE A 1 106 ? -8.940 3.633 15.933 1.00 90.25 106 ILE A N 1
ATOM 865 C CA . ILE A 1 106 ? -10.142 3.866 15.120 1.00 90.25 106 ILE A CA 1
ATOM 866 C C . ILE A 1 106 ? -11.147 2.760 15.436 1.00 90.25 106 ILE A C 1
ATOM 868 O O . ILE A 1 106 ? -10.848 1.580 15.234 1.00 90.25 106 ILE A O 1
ATOM 872 N N . CYS A 1 107 ? -12.333 3.139 15.894 1.00 92.44 107 CYS A N 1
ATOM 873 C CA . CYS A 1 107 ? -13.401 2.219 16.248 1.00 92.44 107 CYS A CA 1
ATOM 874 C C . CYS A 1 107 ? -14.738 2.623 15.617 1.00 92.44 107 CYS A C 1
ATOM 876 O O . CYS A 1 107 ? -14.917 3.739 15.122 1.00 92.44 107 CYS A O 1
ATOM 878 N N . ILE A 1 108 ? -15.670 1.679 15.634 1.00 93.69 108 ILE A N 1
ATOM 879 C CA . ILE A 1 108 ? -17.100 1.922 15.449 1.00 93.69 108 ILE A CA 1
ATOM 880 C C . ILE A 1 108 ? -17.815 1.451 16.706 1.00 93.69 108 ILE A C 1
ATOM 882 O O . ILE A 1 108 ? -17.408 0.459 17.310 1.00 93.69 108 ILE A O 1
ATOM 886 N N . THR A 1 109 ? -18.893 2.123 17.082 1.00 93.62 109 THR A N 1
ATOM 887 C CA . THR A 1 109 ? -19.661 1.740 18.263 1.00 93.62 109 THR A CA 1
ATOM 888 C C . THR A 1 109 ? -21.019 1.221 17.872 1.00 93.62 109 THR A C 1
ATOM 890 O O . THR A 1 109 ? -21.759 1.881 17.141 1.00 93.62 109 THR A O 1
ATOM 893 N N . VAL A 1 110 ? -21.355 0.054 18.407 1.00 92.50 110 VAL A N 1
ATOM 894 C CA . VAL A 1 110 ? -22.694 -0.517 18.331 1.00 92.50 110 VAL A CA 1
ATOM 895 C C . VAL A 1 110 ? -23.412 -0.206 19.637 1.00 92.50 110 VAL A C 1
ATOM 897 O O . VAL A 1 110 ? -22.951 -0.602 20.706 1.00 92.50 110 VAL A O 1
ATOM 900 N N . ALA A 1 111 ? -24.534 0.503 19.550 1.00 91.75 111 ALA A N 1
ATOM 901 C CA . ALA A 1 111 ? -25.434 0.729 20.671 1.00 91.75 111 ALA A CA 1
ATOM 902 C C . ALA A 1 111 ? -26.635 -0.210 20.556 1.00 91.75 111 ALA A C 1
ATOM 904 O O . ALA A 1 111 ? -27.398 -0.133 19.592 1.00 91.75 111 ALA A O 1
ATOM 905 N N . LYS A 1 112 ? -26.813 -1.075 21.552 1.00 89.31 112 LYS A N 1
ATOM 906 C CA . LYS A 1 112 ? -27.982 -1.947 21.682 1.00 89.31 112 LYS A CA 1
ATOM 907 C C . LYS A 1 112 ? -28.893 -1.419 22.787 1.00 89.31 112 LYS A C 1
ATOM 909 O O . LYS A 1 112 ? -28.434 -1.216 23.908 1.00 89.31 112 LYS A O 1
ATOM 914 N N . GLN A 1 113 ? -30.167 -1.208 22.484 1.00 88.50 113 GLN A N 1
ATOM 915 C CA . GLN A 1 113 ? -31.170 -0.809 23.465 1.00 88.50 113 GLN A CA 1
ATOM 916 C C . GLN A 1 113 ? -31.617 -2.014 24.304 1.00 88.50 113 GLN A C 1
ATOM 918 O O . GLN A 1 113 ? -31.957 -3.067 23.763 1.00 88.50 113 GLN A O 1
ATOM 923 N N . GLU A 1 114 ? -31.635 -1.847 25.624 1.00 83.44 114 GLU A N 1
ATOM 924 C CA . GLU A 1 114 ? -32.120 -2.843 26.578 1.00 83.44 114 GLU A CA 1
ATOM 925 C C . GLU A 1 114 ? -32.890 -2.144 27.708 1.00 83.44 114 GLU A C 1
ATOM 927 O O . GLU A 1 114 ? -32.322 -1.467 28.569 1.00 83.44 114 GLU A O 1
ATOM 932 N N . GLY A 1 115 ? -34.220 -2.270 27.673 1.00 84.00 115 GLY A N 1
ATOM 933 C CA . GLY A 1 115 ? -35.109 -1.499 28.541 1.00 84.00 115 GLY A CA 1
ATOM 934 C C . GLY A 1 115 ? -34.982 0.008 28.285 1.00 84.00 115 GLY A C 1
ATOM 935 O O . GLY A 1 115 ? -35.076 0.462 27.143 1.00 84.00 115 GLY A O 1
ATOM 936 N N . GLU A 1 116 ? -34.757 0.781 29.352 1.00 86.25 116 GLU A N 1
ATOM 937 C CA . GLU A 1 116 ? -34.520 2.233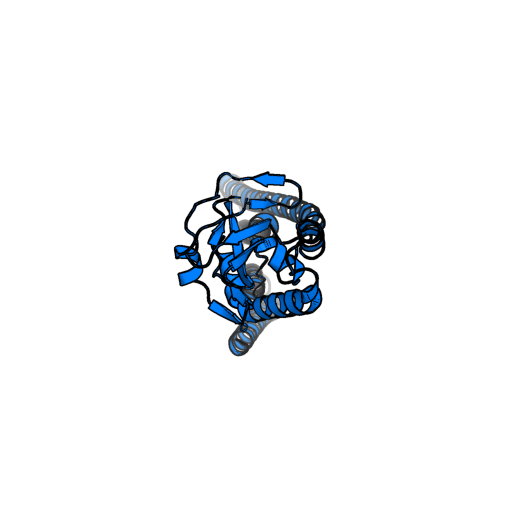 29.272 1.00 86.25 116 GLU A CA 1
ATOM 938 C C . GLU A 1 116 ? -33.052 2.607 28.996 1.00 86.25 116 GLU A C 1
ATOM 940 O O . GLU A 1 116 ? -32.743 3.782 28.798 1.00 86.25 116 GLU A O 1
ATOM 945 N N . ASN A 1 117 ? -32.138 1.633 28.986 1.00 90.19 117 ASN A N 1
ATOM 946 C CA . ASN A 1 117 ? -30.703 1.873 28.862 1.00 90.19 117 ASN A CA 1
ATOM 947 C C . ASN A 1 117 ? -30.158 1.378 27.516 1.00 90.19 117 ASN A C 1
ATOM 949 O O . ASN A 1 117 ? -30.805 0.642 26.769 1.00 90.19 117 ASN A O 1
ATOM 953 N N . TYR A 1 118 ? -28.925 1.774 27.224 1.00 90.00 118 TYR A N 1
ATOM 954 C CA . TYR A 1 118 ? -28.175 1.376 26.044 1.00 90.00 118 TYR A CA 1
ATOM 955 C C . TYR A 1 118 ? -26.848 0.742 26.452 1.00 90.00 118 TYR A C 1
ATOM 957 O O . TYR A 1 118 ? -26.117 1.279 27.289 1.00 90.00 118 TYR A O 1
ATOM 965 N N . ILE A 1 119 ? -26.507 -0.369 25.809 1.00 90.06 119 ILE A N 1
ATOM 966 C CA . ILE A 1 119 ? -25.189 -0.993 25.894 1.00 90.06 119 ILE A CA 1
ATOM 967 C C . ILE A 1 119 ? -24.383 -0.534 24.688 1.00 90.06 119 ILE A C 1
ATOM 969 O O . ILE A 1 119 ? -24.729 -0.843 23.547 1.00 90.06 119 ILE A O 1
ATOM 973 N N . PHE A 1 120 ? -23.305 0.192 24.952 1.00 92.19 120 PHE A N 1
ATOM 974 C CA . PHE A 1 120 ? -22.343 0.617 23.950 1.00 92.19 120 PHE A CA 1
ATOM 975 C C . PHE A 1 120 ? -21.193 -0.381 23.898 1.00 92.19 120 PHE A C 1
ATOM 977 O O . PHE A 1 120 ? -20.617 -0.751 24.923 1.00 92.19 120 PHE A O 1
ATOM 984 N N . MET A 1 121 ? -20.875 -0.812 22.685 1.00 91.75 121 MET A N 1
ATOM 985 C CA . MET A 1 121 ? -19.825 -1.773 22.379 1.00 91.75 121 MET A CA 1
ATOM 986 C C . MET A 1 121 ? -18.921 -1.173 21.314 1.00 91.75 121 MET A C 1
ATOM 988 O O . MET A 1 121 ? -19.323 -1.046 20.155 1.00 91.75 121 MET A O 1
ATOM 992 N N . ASP A 1 122 ? -17.716 -0.788 21.717 1.00 92.94 122 ASP A N 1
ATOM 993 C CA . ASP A 1 122 ? -16.733 -0.201 20.813 1.00 92.94 122 ASP A CA 1
ATOM 994 C C . ASP A 1 122 ? -15.945 -1.337 20.156 1.00 92.94 122 ASP A C 1
ATOM 996 O O . ASP A 1 122 ? -15.314 -2.146 20.836 1.00 92.94 122 ASP A O 1
ATOM 1000 N N . PHE A 1 123 ? -15.981 -1.410 18.829 1.00 91.88 123 PHE A N 1
ATOM 1001 C CA . PHE A 1 123 ? -15.228 -2.373 18.037 1.00 91.88 123 PHE A CA 1
ATOM 1002 C C . PHE A 1 123 ? -14.056 -1.684 17.357 1.00 91.88 123 PHE A C 1
ATOM 1004 O O . PHE A 1 123 ? -14.246 -0.752 16.575 1.00 91.88 123 PHE A O 1
ATOM 1011 N N . GLU A 1 124 ? -12.848 -2.183 17.593 1.00 91.31 124 GLU A N 1
ATOM 1012 C CA . GLU A 1 124 ? -11.661 -1.718 16.887 1.00 91.31 124 GLU A CA 1
ATOM 1013 C C . GLU A 1 124 ? -11.783 -2.086 15.403 1.00 91.31 124 GLU A C 1
ATOM 1015 O O . GLU A 1 124 ? -11.859 -3.265 15.028 1.00 91.31 124 GLU A O 1
ATOM 1020 N N . LEU A 1 125 ? -11.801 -1.068 14.544 1.00 88.69 125 LEU A N 1
ATOM 1021 C CA . LEU A 1 125 ? -12.200 -1.218 13.150 1.00 88.69 125 LEU A CA 1
ATOM 1022 C C . LEU A 1 125 ? -11.220 -2.099 12.363 1.00 88.69 125 LEU A C 1
ATOM 1024 O O . LEU A 1 125 ? -11.645 -2.950 11.586 1.00 88.69 125 LEU A O 1
ATOM 1028 N N . GLY A 1 126 ? -9.915 -1.971 12.619 1.00 82.38 126 GLY A N 1
ATOM 1029 C CA . GLY A 1 126 ? -8.895 -2.799 11.967 1.00 82.38 126 GLY A CA 1
ATOM 1030 C C . GLY A 1 126 ? -9.063 -4.294 12.263 1.00 82.38 126 GLY A C 1
ATOM 1031 O O . GLY A 1 126 ? -9.081 -5.114 11.343 1.00 82.38 126 GLY A O 1
ATOM 1032 N N . LYS A 1 127 ? -9.259 -4.657 13.539 1.00 84.50 127 LYS A N 1
ATOM 1033 C CA . LYS A 1 127 ? -9.502 -6.050 13.954 1.00 84.50 127 LYS A CA 1
ATOM 1034 C C . LYS A 1 127 ? -10.814 -6.593 13.399 1.00 84.50 127 LYS A C 1
ATOM 1036 O O . LYS A 1 127 ? -10.862 -7.741 12.959 1.00 84.50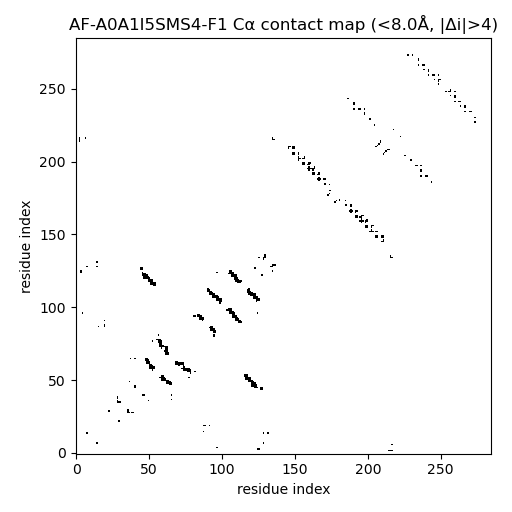 127 LYS A O 1
ATOM 1041 N N . LEU A 1 128 ? -11.869 -5.776 13.414 1.00 86.25 128 LEU A N 1
ATOM 1042 C CA . LEU A 1 128 ? -13.175 -6.156 12.880 1.00 86.25 128 LEU A CA 1
ATOM 1043 C C . LEU A 1 128 ? -13.086 -6.476 11.385 1.00 86.25 128 LEU A C 1
ATOM 1045 O O . LEU A 1 128 ? -13.515 -7.544 10.954 1.00 86.25 128 LEU A O 1
ATOM 1049 N N . MET A 1 129 ? -12.485 -5.579 10.607 1.00 81.12 129 MET A N 1
ATOM 1050 C CA . MET A 1 129 ? -12.359 -5.746 9.162 1.00 81.12 129 MET A CA 1
ATOM 1051 C C . MET A 1 129 ? -11.479 -6.940 8.789 1.00 81.12 129 MET A C 1
ATOM 1053 O O . MET A 1 129 ? -11.824 -7.684 7.871 1.00 81.12 129 MET A O 1
ATOM 1057 N N . GLY A 1 130 ? -10.394 -7.199 9.521 1.00 74.62 130 GLY A N 1
ATOM 1058 C CA . GLY A 1 130 ? -9.591 -8.385 9.239 1.00 74.62 130 GLY A CA 1
ATOM 1059 C C . GLY A 1 130 ? -10.276 -9.703 9.567 1.00 74.62 130 GLY A C 1
ATOM 1060 O O . GLY A 1 130 ? -10.093 -10.677 8.843 1.00 74.62 130 GLY A O 1
ATOM 1061 N N . ARG A 1 131 ? -11.152 -9.742 10.579 1.00 74.50 131 ARG A N 1
ATOM 1062 C CA . ARG A 1 131 ? -11.986 -10.927 10.836 1.00 74.50 131 ARG A CA 1
ATOM 1063 C C . ARG A 1 131 ? -12.961 -11.213 9.691 1.00 74.50 131 ARG A C 1
ATOM 1065 O O . ARG A 1 131 ? -13.279 -12.369 9.436 1.00 74.50 131 ARG A O 1
ATOM 1072 N N . LEU A 1 132 ? -13.421 -10.176 8.996 1.00 74.31 132 LEU A N 1
ATOM 1073 C CA . LEU A 1 132 ? -14.315 -10.296 7.842 1.00 74.31 132 LEU A CA 1
ATOM 1074 C C . LEU A 1 132 ? -13.599 -10.710 6.548 1.00 74.31 132 LEU A C 1
ATOM 1076 O O . LEU A 1 132 ? -14.243 -10.764 5.494 1.00 74.31 132 LEU A O 1
ATOM 1080 N N . GLY A 1 133 ? -12.282 -10.948 6.610 1.00 64.81 133 GLY A N 1
ATOM 1081 C CA . GLY A 1 133 ? -11.443 -11.142 5.429 1.00 64.81 133 GLY A CA 1
ATOM 1082 C C . GLY A 1 133 ? -11.410 -9.905 4.530 1.00 64.81 133 GLY A C 1
ATOM 1083 O O . GLY A 1 133 ? -11.168 -10.022 3.338 1.00 64.81 133 GLY A O 1
ATOM 1084 N N . LEU A 1 134 ? -11.728 -8.726 5.080 1.00 66.88 134 LEU A N 1
ATOM 1085 C CA . LEU A 1 134 ? -11.673 -7.444 4.369 1.00 66.88 134 LEU A CA 1
ATOM 1086 C C . LEU A 1 134 ? -10.310 -6.756 4.542 1.00 66.88 134 LEU A C 1
ATOM 1088 O O . LEU A 1 134 ? -10.056 -5.734 3.915 1.00 66.88 134 LEU A O 1
ATOM 1092 N N . LEU A 1 135 ? -9.449 -7.305 5.407 1.00 62.12 135 LEU A N 1
ATOM 1093 C CA . LEU A 1 135 ? -8.047 -6.930 5.573 1.00 62.12 135 LEU A CA 1
ATOM 1094 C C . LEU A 1 135 ? -7.228 -8.207 5.804 1.00 62.12 135 LEU A C 1
ATOM 1096 O O . LEU A 1 135 ? -7.501 -8.951 6.747 1.00 62.12 135 LEU A O 1
ATOM 1100 N N . ASP A 1 136 ? -6.199 -8.449 4.993 1.00 52.34 136 ASP A N 1
ATOM 1101 C CA . ASP A 1 136 ? -5.305 -9.601 5.163 1.00 52.34 136 ASP A CA 1
ATOM 1102 C C . ASP A 1 136 ? -4.382 -9.438 6.385 1.00 52.34 136 ASP A C 1
ATOM 1104 O O . ASP A 1 136 ? -3.225 -9.028 6.285 1.00 52.34 136 ASP A O 1
ATOM 1108 N N . ILE A 1 137 ? -4.854 -9.797 7.581 1.00 49.62 137 ILE A N 1
ATOM 1109 C CA . ILE A 1 137 ? -4.050 -9.776 8.820 1.00 49.62 137 ILE A CA 1
ATOM 1110 C C . ILE A 1 137 ? -3.142 -11.022 8.914 1.00 49.62 137 ILE A C 1
ATOM 1112 O O . ILE A 1 137 ? -3.098 -11.716 9.928 1.00 49.62 137 ILE A O 1
ATOM 1116 N N . HIS A 1 138 ? -2.352 -11.330 7.886 1.00 48.41 138 HIS A N 1
ATOM 1117 C CA . HIS A 1 138 ? -1.238 -12.277 8.032 1.00 48.41 138 HIS A CA 1
ATOM 1118 C C . HIS A 1 138 ? 0.062 -11.520 8.325 1.00 48.41 138 HIS A C 1
ATOM 1120 O O . HIS A 1 138 ? 0.959 -11.380 7.492 1.00 48.41 138 HIS A O 1
ATOM 1126 N N . TYR A 1 139 ? 0.159 -11.017 9.560 1.00 51.50 139 TYR A N 1
ATOM 1127 C CA . TYR A 1 139 ? 1.271 -10.191 10.048 1.00 51.50 139 TYR A CA 1
ATOM 1128 C C . TYR A 1 139 ? 2.645 -10.882 9.940 1.00 51.50 139 TYR A C 1
ATOM 1130 O O . TYR A 1 139 ? 3.631 -10.227 9.608 1.00 51.50 139 TYR A O 1
ATOM 1138 N N . GLN A 1 140 ? 2.735 -12.201 10.147 1.00 45.06 140 GLN A N 1
ATOM 1139 C CA . GLN A 1 140 ? 4.024 -12.913 10.130 1.00 45.06 140 GLN A CA 1
ATOM 1140 C C . GLN A 1 140 ? 4.536 -13.217 8.714 1.00 45.06 140 GLN A C 1
ATOM 1142 O O . GLN A 1 140 ? 5.704 -12.966 8.421 1.00 45.06 140 GLN A O 1
ATOM 1147 N N . PHE A 1 141 ? 3.660 -13.649 7.799 1.00 56.28 141 PHE A N 1
ATOM 1148 C CA . PHE A 1 141 ? 4.040 -13.875 6.396 1.00 56.28 141 PHE A CA 1
ATOM 1149 C C . PHE A 1 141 ? 4.420 -12.563 5.693 1.00 56.28 141 PHE A C 1
ATOM 1151 O O . PHE A 1 141 ? 5.269 -12.541 4.803 1.00 56.28 141 PHE A O 1
ATOM 1158 N N . SER A 1 142 ? 3.860 -11.442 6.162 1.00 64.31 142 SER A N 1
ATOM 1159 C CA . SER A 1 142 ? 4.181 -10.106 5.658 1.00 64.31 142 SER A CA 1
ATOM 1160 C C . SER A 1 142 ? 5.589 -9.613 5.997 1.00 64.31 142 SER A C 1
ATOM 1162 O O . SER A 1 142 ? 6.124 -8.788 5.267 1.00 64.31 142 SER A O 1
ATOM 1164 N N . LYS A 1 143 ? 6.213 -10.097 7.082 1.00 71.69 143 LYS A N 1
ATOM 1165 C CA . LYS A 1 143 ? 7.558 -9.643 7.473 1.00 71.69 143 LYS A CA 1
ATOM 1166 C C . LYS A 1 143 ? 8.647 -10.271 6.615 1.00 71.69 143 LYS A C 1
ATOM 1168 O O . LYS A 1 143 ? 9.525 -9.558 6.150 1.00 71.69 143 LYS A O 1
ATOM 1173 N N . ILE A 1 144 ? 8.580 -11.584 6.391 1.00 79.94 144 ILE A N 1
ATOM 1174 C CA . ILE A 1 144 ? 9.578 -12.311 5.590 1.00 79.94 144 ILE A CA 1
ATOM 1175 C C . ILE A 1 144 ? 9.558 -11.808 4.146 1.00 79.94 144 ILE A C 1
ATOM 1177 O O . ILE A 1 144 ? 10.597 -11.431 3.612 1.00 79.94 144 ILE A O 1
ATOM 1181 N N . THR A 1 145 ? 8.369 -11.733 3.546 1.00 77.62 145 THR A N 1
ATOM 1182 C CA . THR A 1 145 ? 8.176 -11.213 2.183 1.00 77.62 145 THR A CA 1
ATOM 1183 C C . THR A 1 145 ? 8.693 -9.781 2.051 1.00 77.62 145 THR A C 1
ATOM 1185 O O . THR A 1 145 ? 9.516 -9.507 1.182 1.00 77.62 145 THR A O 1
ATOM 1188 N N . LYS A 1 146 ? 8.329 -8.889 2.980 1.00 83.56 146 LYS A N 1
ATOM 1189 C CA . LYS A 1 146 ? 8.837 -7.510 3.023 1.00 83.56 146 LYS A CA 1
ATOM 1190 C C . LYS A 1 146 ? 10.363 -7.431 3.114 1.00 83.56 146 LYS A C 1
ATOM 1192 O O . LYS A 1 146 ? 10.965 -6.601 2.438 1.00 83.56 146 LYS A O 1
ATOM 1197 N N . THR A 1 147 ? 10.996 -8.284 3.918 1.00 87.81 147 THR A N 1
ATOM 1198 C CA . THR A 1 147 ? 12.463 -8.339 4.017 1.00 87.81 147 THR A CA 1
ATOM 1199 C C . THR A 1 147 ? 13.096 -8.783 2.699 1.00 87.81 147 THR A C 1
ATOM 1201 O O . THR A 1 147 ? 14.059 -8.162 2.253 1.00 87.81 147 THR A O 1
ATOM 1204 N N . VAL A 1 148 ? 12.542 -9.806 2.041 1.00 89.88 148 VAL A N 1
ATOM 1205 C CA . VAL A 1 148 ? 13.029 -10.274 0.732 1.00 89.88 148 VAL A CA 1
ATOM 1206 C C . VAL A 1 148 ? 12.912 -9.172 -0.322 1.00 89.88 148 VAL A C 1
ATOM 1208 O O . VAL A 1 148 ? 13.890 -8.900 -1.023 1.00 89.88 148 VAL A O 1
ATOM 1211 N N . TYR A 1 149 ? 11.767 -8.488 -0.402 1.00 89.00 149 TYR A N 1
ATOM 1212 C CA . TYR A 1 149 ? 11.576 -7.372 -1.333 1.00 89.00 149 TYR A CA 1
ATOM 1213 C C . TYR A 1 149 ? 12.516 -6.202 -1.044 1.00 89.00 149 TYR A C 1
ATOM 1215 O O . TYR A 1 149 ? 13.074 -5.628 -1.980 1.00 89.00 149 TYR A O 1
ATOM 1223 N N . LEU A 1 150 ? 12.756 -5.879 0.229 1.00 91.56 150 LEU A N 1
ATOM 1224 C CA . LEU A 1 150 ? 13.683 -4.817 0.614 1.00 91.56 150 LEU A CA 1
ATOM 1225 C C . LEU A 1 150 ? 15.122 -5.139 0.189 1.00 91.56 150 LEU A C 1
ATOM 1227 O O . LEU A 1 150 ? 15.776 -4.293 -0.422 1.00 91.56 150 LEU A O 1
ATOM 1231 N N . ILE A 1 151 ? 15.604 -6.354 0.471 1.00 94.69 151 ILE A N 1
ATOM 1232 C CA . ILE A 1 151 ? 16.960 -6.786 0.093 1.00 94.69 151 ILE A CA 1
ATOM 1233 C C . ILE A 1 151 ? 17.107 -6.778 -1.430 1.00 94.69 151 ILE A C 1
ATOM 1235 O O . ILE A 1 151 ? 18.045 -6.179 -1.956 1.00 94.69 151 ILE A O 1
ATOM 1239 N N . SER A 1 152 ? 16.151 -7.388 -2.136 1.00 90.88 152 SER A N 1
ATOM 1240 C CA . SER A 1 152 ? 16.178 -7.506 -3.598 1.00 90.88 152 SER A CA 1
ATOM 1241 C C . SER A 1 152 ? 16.180 -6.135 -4.272 1.00 90.88 152 SER A C 1
ATOM 1243 O O . SER A 1 152 ? 17.001 -5.877 -5.147 1.00 90.88 152 SER A O 1
ATOM 1245 N N . SER A 1 153 ? 15.316 -5.223 -3.824 1.00 92.00 153 SER A N 1
ATOM 1246 C CA . SER A 1 153 ? 15.224 -3.879 -4.402 1.00 92.00 153 SER A CA 1
ATOM 1247 C C . SER A 1 153 ? 16.433 -3.011 -4.074 1.00 92.00 153 SER A C 1
ATOM 1249 O O . SER A 1 153 ? 16.867 -2.225 -4.909 1.00 92.00 153 SER A O 1
ATOM 1251 N N . THR A 1 154 ? 17.021 -3.169 -2.885 1.00 95.00 154 THR A N 1
ATOM 1252 C CA . THR A 1 154 ? 18.265 -2.469 -2.528 1.00 95.00 154 THR A CA 1
ATOM 1253 C C . THR A 1 154 ? 19.416 -2.924 -3.424 1.00 95.00 154 THR A C 1
ATOM 1255 O O . THR A 1 154 ? 20.151 -2.088 -3.948 1.00 95.00 154 THR A O 1
ATOM 1258 N N . ALA A 1 155 ? 19.541 -4.235 -3.660 1.00 96.12 155 ALA A N 1
ATOM 1259 C CA . ALA A 1 155 ? 20.526 -4.772 -4.594 1.00 96.12 155 ALA A CA 1
ATOM 1260 C C . ALA A 1 155 ? 20.296 -4.239 -6.017 1.00 96.12 155 ALA A C 1
ATOM 1262 O O . ALA A 1 155 ? 21.238 -3.784 -6.660 1.00 96.12 155 ALA A O 1
ATOM 1263 N N . LEU A 1 156 ? 19.043 -4.219 -6.482 1.00 92.62 156 LEU A N 1
ATOM 1264 C CA . LEU A 1 156 ? 18.671 -3.664 -7.785 1.00 92.62 156 LEU A CA 1
ATOM 1265 C C . LEU A 1 156 ? 19.051 -2.178 -7.919 1.00 92.62 156 LEU A C 1
ATOM 1267 O O . LEU A 1 156 ? 19.631 -1.778 -8.926 1.00 92.62 156 LEU A O 1
ATOM 1271 N N . GLY A 1 157 ? 18.780 -1.373 -6.888 1.00 95.50 157 GLY A N 1
ATOM 1272 C CA . GLY A 1 157 ? 19.172 0.037 -6.842 1.00 95.50 157 GLY A CA 1
ATOM 1273 C C . GLY A 1 157 ? 20.690 0.228 -6.891 1.00 95.50 157 GLY A C 1
ATOM 1274 O O . GLY A 1 157 ? 21.176 1.112 -7.594 1.00 95.50 157 GLY A O 1
ATOM 1275 N N . LEU A 1 158 ? 21.453 -0.637 -6.214 1.00 97.44 158 LEU A N 1
ATOM 1276 C CA . LEU A 1 158 ? 22.914 -0.631 -6.294 1.00 97.44 158 LEU A CA 1
ATOM 1277 C C . LEU A 1 158 ? 23.405 -0.982 -7.707 1.00 97.44 158 LEU A C 1
ATOM 1279 O O . LEU A 1 158 ? 24.267 -0.285 -8.237 1.00 97.44 158 LEU A O 1
ATOM 1283 N N . PHE A 1 159 ? 22.836 -2.009 -8.344 1.00 95.19 159 PHE A N 1
ATOM 1284 C CA . PHE A 1 159 ? 23.160 -2.360 -9.731 1.00 95.19 159 PHE A CA 1
ATOM 1285 C C . PHE A 1 159 ? 22.867 -1.216 -10.703 1.00 95.19 159 PHE A C 1
ATOM 1287 O O . PHE A 1 159 ? 23.692 -0.929 -11.568 1.00 95.19 159 PHE A O 1
ATOM 1294 N N . ALA A 1 160 ? 21.736 -0.531 -10.541 1.00 94.75 160 ALA A N 1
ATOM 1295 C CA . ALA A 1 160 ? 21.405 0.639 -11.345 1.00 94.75 160 ALA A CA 1
ATOM 1296 C C . ALA A 1 160 ? 22.458 1.752 -11.213 1.00 94.75 160 ALA A C 1
ATOM 1298 O O . ALA A 1 160 ? 22.920 2.285 -12.222 1.00 94.75 160 ALA A O 1
ATOM 1299 N N . LEU A 1 161 ? 22.889 2.064 -9.985 1.00 96.62 161 LEU A N 1
ATOM 1300 C CA . LEU A 1 161 ? 23.949 3.048 -9.742 1.00 96.62 161 LEU A CA 1
ATOM 1301 C C . LEU A 1 161 ? 25.284 2.623 -10.363 1.00 96.62 161 LEU A C 1
ATOM 1303 O O . LEU A 1 161 ? 25.970 3.454 -10.956 1.00 96.62 161 LEU A O 1
ATOM 1307 N N . LEU A 1 162 ? 25.640 1.338 -10.268 1.00 96.69 162 LEU A N 1
ATOM 1308 C CA . LEU A 1 162 ? 26.850 0.799 -10.892 1.00 96.69 162 LEU A CA 1
ATOM 1309 C C . LEU A 1 162 ? 26.803 0.905 -12.421 1.00 96.69 162 LEU A C 1
ATOM 1311 O O . LEU A 1 162 ? 27.807 1.282 -13.017 1.00 96.69 162 LEU A O 1
ATOM 1315 N N . LEU A 1 163 ? 25.658 0.633 -13.056 1.00 93.50 163 LEU A N 1
ATOM 1316 C CA . LEU A 1 163 ? 25.483 0.781 -14.507 1.00 93.50 163 LEU A CA 1
ATOM 1317 C C . LEU A 1 163 ? 25.649 2.235 -14.961 1.00 93.50 163 LEU A C 1
ATOM 1319 O O . LEU A 1 163 ? 26.367 2.500 -15.926 1.00 93.50 163 LEU A O 1
ATOM 1323 N N . VAL A 1 164 ? 25.033 3.180 -14.247 1.00 94.44 164 VAL A N 1
ATOM 1324 C CA . VAL A 1 164 ? 25.172 4.616 -14.539 1.00 94.44 164 VAL A CA 1
ATOM 1325 C C . VAL A 1 164 ? 26.617 5.073 -14.325 1.00 94.44 164 VAL A C 1
ATOM 1327 O O . VAL A 1 164 ? 27.177 5.765 -15.175 1.00 94.44 164 VAL A O 1
ATOM 1330 N N . GLY A 1 165 ? 27.251 4.653 -13.228 1.00 95.75 165 GLY A N 1
ATOM 1331 C CA . GLY A 1 165 ? 28.655 4.954 -12.949 1.00 95.75 165 GLY A CA 1
ATOM 1332 C C . GLY A 1 165 ? 29.596 4.395 -14.018 1.00 95.75 165 GLY A C 1
ATOM 1333 O O . GLY A 1 165 ? 30.451 5.121 -14.524 1.00 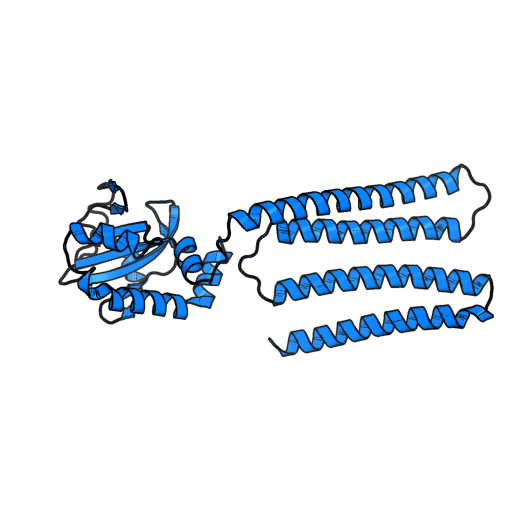95.75 165 GLY A O 1
ATOM 1334 N N . TYR A 1 166 ? 29.394 3.137 -14.419 1.00 93.38 166 TYR A N 1
ATOM 1335 C CA . TYR A 1 166 ? 30.127 2.497 -15.512 1.00 93.38 166 TYR A CA 1
ATOM 1336 C C . TYR A 1 166 ? 29.995 3.288 -16.814 1.00 93.38 166 TYR A C 1
ATOM 1338 O O . TYR A 1 166 ? 31.001 3.568 -17.462 1.00 93.38 166 TYR A O 1
ATOM 1346 N N . ALA A 1 167 ? 28.779 3.699 -17.172 1.00 92.62 167 ALA A N 1
ATOM 1347 C CA . ALA A 1 167 ? 28.532 4.461 -18.387 1.00 92.62 167 ALA A CA 1
ATOM 1348 C C . ALA A 1 167 ? 29.278 5.802 -18.404 1.00 92.62 167 ALA A C 1
ATOM 1350 O O . ALA A 1 167 ? 29.921 6.138 -19.398 1.00 92.62 167 ALA A O 1
ATOM 1351 N N . LEU A 1 168 ? 29.230 6.547 -17.294 1.00 92.94 168 LEU A N 1
ATOM 1352 C CA . LEU A 1 168 ? 29.909 7.837 -17.166 1.00 92.94 168 LEU A CA 1
ATOM 1353 C C . LEU A 1 168 ? 31.431 7.685 -17.235 1.00 92.94 168 LEU A C 1
ATOM 1355 O O . LEU A 1 168 ? 32.080 8.400 -17.996 1.00 92.94 168 LEU A O 1
ATOM 1359 N N . ILE A 1 169 ? 31.997 6.735 -16.484 1.00 91.94 169 ILE A N 1
ATOM 1360 C CA . ILE A 1 169 ? 33.444 6.475 -16.483 1.00 91.94 169 ILE A CA 1
ATOM 1361 C C . ILE A 1 169 ? 33.902 6.019 -17.872 1.00 91.94 169 ILE A C 1
ATOM 1363 O O . ILE A 1 169 ? 34.895 6.529 -18.386 1.00 91.94 169 ILE A O 1
ATOM 1367 N N . SER A 1 170 ? 33.164 5.100 -18.503 1.00 87.94 170 SER A N 1
ATOM 1368 C CA . SER A 1 170 ? 33.465 4.615 -19.852 1.00 87.94 170 SER A CA 1
ATOM 1369 C C . SER A 1 170 ? 33.460 5.754 -20.870 1.00 87.94 170 SER A C 1
ATOM 1371 O O . SER A 1 170 ? 34.373 5.840 -21.684 1.00 87.94 170 SER A O 1
ATOM 1373 N N . PHE A 1 171 ? 32.471 6.648 -20.809 1.00 88.19 171 PHE A N 1
ATOM 1374 C CA . PHE A 1 171 ? 32.366 7.785 -21.722 1.00 88.19 171 PHE A CA 1
ATOM 1375 C C . PHE A 1 171 ? 33.502 8.799 -21.532 1.00 88.19 171 PHE A C 1
ATOM 1377 O O . PHE A 1 171 ? 34.118 9.227 -22.506 1.00 88.19 171 PHE A O 1
ATOM 1384 N N . ILE A 1 172 ? 33.822 9.146 -20.280 1.00 88.56 172 ILE A N 1
ATOM 1385 C CA . ILE A 1 172 ? 34.920 10.068 -19.954 1.00 88.56 172 ILE A CA 1
ATOM 1386 C C . ILE A 1 172 ? 36.260 9.494 -20.420 1.00 88.56 172 ILE A C 1
ATOM 1388 O O . ILE A 1 172 ? 37.032 10.198 -21.070 1.00 88.56 172 ILE A O 1
ATOM 1392 N N . ASN A 1 173 ? 36.526 8.215 -20.136 1.00 86.94 173 ASN A N 1
ATOM 1393 C CA . ASN A 1 173 ? 37.760 7.563 -20.570 1.00 86.94 173 ASN A CA 1
ATOM 1394 C C . ASN A 1 173 ? 37.889 7.574 -22.094 1.00 86.94 173 ASN A C 1
ATOM 1396 O O . ASN A 1 173 ? 38.964 7.860 -22.610 1.00 86.94 173 ASN A O 1
ATOM 1400 N N . GLN A 1 174 ? 36.796 7.335 -22.815 1.00 84.69 174 GLN A N 1
ATOM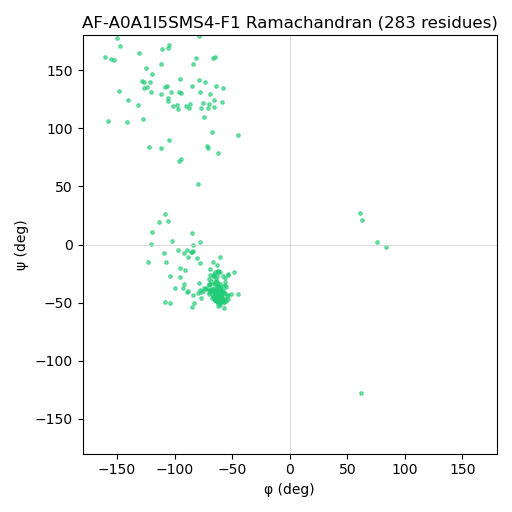 1401 C CA . GLN A 1 174 ? 36.822 7.306 -24.272 1.00 84.69 174 GLN A CA 1
ATOM 1402 C C . GLN A 1 174 ? 37.040 8.690 -24.900 1.00 84.69 174 GLN A C 1
ATOM 1404 O O . GLN A 1 174 ? 37.651 8.779 -25.956 1.00 84.69 174 GLN A O 1
ATOM 1409 N N . ILE A 1 175 ? 36.605 9.769 -24.238 1.00 82.38 175 ILE A N 1
ATOM 1410 C CA . ILE A 1 175 ? 36.888 11.146 -24.678 1.00 82.38 175 ILE A CA 1
ATOM 1411 C C . ILE A 1 175 ? 38.340 11.556 -24.382 1.00 82.38 175 ILE A C 1
ATOM 1413 O O . ILE A 1 175 ? 38.973 12.259 -25.168 1.00 82.38 175 ILE A O 1
ATOM 1417 N N . ILE A 1 176 ? 38.867 11.172 -23.219 1.00 83.06 176 ILE A N 1
ATOM 1418 C CA . ILE A 1 176 ? 40.153 11.692 -22.733 1.00 83.06 176 ILE A CA 1
ATOM 1419 C C . ILE A 1 176 ? 41.339 10.851 -23.219 1.00 83.06 176 ILE A C 1
ATOM 1421 O O . ILE A 1 176 ? 42.386 11.409 -23.543 1.00 83.06 176 ILE A O 1
ATOM 1425 N N . LEU A 1 177 ? 41.208 9.521 -23.226 1.00 75.38 177 LEU A N 1
ATOM 1426 C CA . LEU A 1 177 ? 42.328 8.588 -23.407 1.00 75.38 177 LEU A CA 1
ATOM 1427 C C . LEU A 1 177 ? 42.380 7.954 -24.801 1.00 75.38 177 LEU A C 1
ATOM 1429 O O . LEU A 1 177 ? 43.463 7.573 -25.243 1.00 75.38 177 LEU A O 1
ATOM 1433 N N . GLU A 1 178 ? 41.247 7.819 -25.492 1.00 70.75 178 GLU A N 1
ATOM 1434 C CA . GLU A 1 178 ? 41.188 7.158 -26.798 1.00 70.75 178 GLU A CA 1
ATOM 1435 C C . GLU A 1 178 ? 41.089 8.174 -27.945 1.00 70.75 178 GLU A C 1
ATOM 1437 O O . GLU A 1 178 ? 40.266 9.083 -27.938 1.00 70.75 178 GLU A O 1
ATOM 1442 N N . SER A 1 179 ? 41.932 8.012 -28.970 1.00 63.31 179 SER A N 1
ATOM 1443 C CA . SER A 1 179 ? 41.943 8.864 -30.170 1.00 63.31 179 SER A CA 1
ATOM 1444 C C . SER A 1 179 ? 40.992 8.389 -31.278 1.00 63.31 179 SER A C 1
ATOM 1446 O O . SER A 1 179 ? 40.747 9.127 -32.232 1.00 63.31 179 SER A O 1
ATOM 1448 N N . ASN A 1 180 ? 40.435 7.178 -31.160 1.00 68.00 180 ASN A N 1
ATOM 1449 C CA . ASN A 1 180 ? 39.561 6.567 -32.161 1.00 68.00 180 ASN A CA 1
ATOM 1450 C C . ASN A 1 180 ? 38.099 6.599 -31.703 1.00 68.00 180 ASN A C 1
ATOM 1452 O O . ASN A 1 180 ? 37.598 5.669 -31.073 1.00 68.00 180 ASN A O 1
ATOM 1456 N N . TYR A 1 181 ? 37.402 7.674 -32.060 1.00 70.75 181 TYR A N 1
ATOM 1457 C CA . TYR A 1 181 ? 35.977 7.832 -31.795 1.00 70.75 181 TYR A CA 1
ATOM 1458 C C . TYR A 1 181 ? 35.150 7.012 -32.785 1.00 70.75 181 TYR A C 1
ATOM 1460 O O . TYR A 1 181 ? 35.156 7.279 -33.986 1.00 70.75 181 TYR A O 1
ATOM 1468 N N . THR A 1 182 ? 34.398 6.035 -32.280 1.00 78.19 182 THR A N 1
ATOM 1469 C CA . THR A 1 182 ? 33.399 5.307 -33.074 1.00 78.19 182 THR A CA 1
ATOM 1470 C C . THR A 1 182 ? 31.992 5.645 -32.593 1.00 78.19 182 THR A C 1
ATOM 1472 O O . THR A 1 182 ? 31.792 6.008 -31.436 1.00 78.19 182 THR A O 1
ATOM 1475 N N . LEU A 1 183 ? 30.983 5.496 -33.457 1.00 74.81 183 LEU A N 1
ATOM 1476 C CA . LEU A 1 183 ? 29.578 5.647 -33.047 1.00 74.81 183 LEU A CA 1
ATOM 1477 C C . LEU A 1 183 ? 29.215 4.700 -31.888 1.00 74.81 183 LEU A C 1
ATOM 1479 O O . LEU A 1 183 ? 28.472 5.080 -30.986 1.00 74.81 183 LEU A O 1
ATOM 1483 N N . GLU A 1 184 ? 29.786 3.493 -31.865 1.00 76.12 184 GLU A N 1
ATOM 1484 C CA . GLU A 1 184 ? 29.569 2.502 -30.803 1.00 76.12 184 GLU A CA 1
ATOM 1485 C C . GLU A 1 184 ? 30.020 3.010 -29.419 1.00 76.12 184 GLU A C 1
ATOM 1487 O O . GLU A 1 184 ? 29.361 2.728 -28.416 1.00 76.12 184 GLU A O 1
ATOM 1492 N N . SER A 1 185 ? 31.080 3.823 -29.376 1.00 80.12 185 SER A N 1
ATOM 1493 C CA . SER A 1 185 ? 31.606 4.472 -28.167 1.00 80.12 185 SER A CA 1
ATOM 1494 C C . SER A 1 185 ? 30.622 5.458 -27.527 1.00 80.12 185 SER A C 1
ATOM 1496 O O . SER A 1 185 ? 30.665 5.681 -26.320 1.00 80.12 185 SER A O 1
ATOM 1498 N N . ILE A 1 186 ? 29.716 6.042 -28.318 1.00 82.00 186 ILE A N 1
ATOM 1499 C CA . ILE A 1 186 ? 28.687 6.975 -27.834 1.00 82.00 186 ILE A CA 1
ATOM 1500 C C . ILE A 1 186 ? 27.433 6.206 -27.402 1.00 82.00 186 ILE A C 1
ATOM 1502 O O . ILE A 1 186 ? 26.836 6.511 -26.370 1.00 82.00 186 ILE A O 1
ATOM 1506 N N . PHE A 1 187 ? 27.043 5.176 -28.157 1.00 80.56 187 PHE A N 1
ATOM 1507 C CA . PHE A 1 187 ? 25.818 4.428 -27.873 1.00 80.56 187 PHE A CA 1
ATOM 1508 C C . PHE A 1 187 ? 25.917 3.523 -26.638 1.00 80.56 187 PHE A C 1
ATOM 1510 O O . PHE A 1 187 ? 24.951 3.444 -25.880 1.00 80.56 187 PHE A O 1
ATOM 1517 N N . LYS A 1 188 ? 27.068 2.883 -26.380 1.00 83.75 188 LYS A N 1
ATOM 1518 C CA . LYS A 1 188 ? 27.243 1.990 -25.216 1.00 83.75 188 LYS A CA 1
ATOM 1519 C C . LYS A 1 188 ? 26.948 2.682 -23.871 1.00 83.75 188 LYS A C 1
ATOM 1521 O O . LYS A 1 188 ? 26.144 2.145 -23.106 1.00 83.75 188 LYS A O 1
ATOM 1526 N N . PRO A 1 189 ? 27.506 3.873 -23.575 1.00 89.06 189 PRO A N 1
ATOM 1527 C CA . PRO A 1 189 ? 27.137 4.635 -22.382 1.00 89.06 189 PRO A CA 1
ATOM 1528 C C . PRO A 1 189 ? 25.656 5.029 -22.330 1.00 89.06 189 PRO A C 1
ATOM 1530 O O . PRO A 1 189 ? 25.035 4.915 -21.275 1.00 89.06 189 PRO A O 1
ATOM 1533 N N . ILE A 1 190 ? 25.064 5.450 -23.454 1.00 87.25 190 ILE A N 1
ATOM 1534 C CA . ILE A 1 190 ? 23.640 5.830 -23.516 1.00 87.25 190 ILE A CA 1
ATOM 1535 C C . ILE A 1 190 ? 22.744 4.641 -23.140 1.00 87.25 190 ILE A C 1
ATOM 1537 O O . ILE A 1 190 ? 21.809 4.796 -22.349 1.00 87.25 190 ILE A O 1
ATOM 1541 N N . ILE A 1 191 ? 23.050 3.446 -23.653 1.00 84.81 191 ILE A N 1
ATOM 1542 C CA . ILE A 1 191 ? 22.323 2.211 -23.328 1.00 84.81 191 ILE A CA 1
ATOM 1543 C C . ILE A 1 191 ? 22.489 1.859 -21.853 1.00 84.81 191 ILE A C 1
ATOM 1545 O O . ILE A 1 191 ? 21.498 1.601 -21.173 1.00 84.81 191 ILE A O 1
ATOM 1549 N N . ALA A 1 192 ? 23.717 1.900 -21.333 1.00 88.12 192 ALA A N 1
ATOM 1550 C CA . ALA A 1 192 ? 23.983 1.580 -19.935 1.00 88.12 192 ALA A CA 1
ATOM 1551 C C . ALA A 1 192 ? 23.266 2.541 -18.963 1.00 88.12 192 ALA A C 1
ATOM 1553 O O . ALA A 1 192 ? 22.697 2.082 -17.972 1.00 88.12 192 ALA A O 1
ATOM 1554 N N . ILE A 1 193 ? 23.201 3.845 -19.269 1.00 90.38 193 ILE A N 1
ATOM 1555 C CA . ILE A 1 193 ? 22.417 4.823 -18.486 1.00 90.38 193 ILE A CA 1
ATOM 1556 C C . ILE A 1 193 ? 20.920 4.522 -18.578 1.00 90.38 193 ILE A C 1
ATOM 1558 O O . ILE A 1 193 ? 20.236 4.511 -17.556 1.00 90.38 193 ILE A O 1
ATOM 1562 N N . THR A 1 194 ? 20.409 4.260 -19.783 1.00 86.19 194 THR A N 1
ATOM 1563 C CA . THR A 1 194 ? 18.986 3.955 -20.013 1.00 86.19 194 THR A CA 1
ATOM 1564 C C . THR A 1 194 ? 18.557 2.711 -19.235 1.00 86.19 194 THR A C 1
ATOM 1566 O O . THR A 1 194 ? 17.546 2.733 -18.531 1.00 86.19 194 THR A O 1
ATOM 1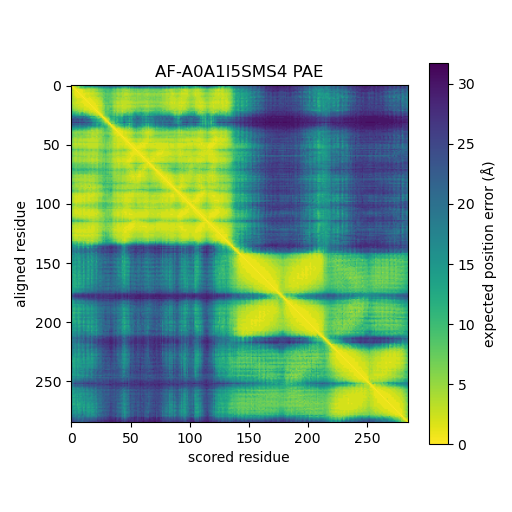569 N N . LEU A 1 195 ? 19.350 1.640 -19.318 1.00 82.19 195 LEU A N 1
ATOM 1570 C CA . LEU A 1 195 ? 19.124 0.404 -18.577 1.00 82.19 195 LEU A CA 1
ATOM 1571 C C . LEU A 1 195 ? 19.211 0.649 -17.067 1.00 82.19 195 LEU A C 1
ATOM 1573 O O . LEU A 1 195 ? 18.344 0.197 -16.324 1.00 82.19 195 LEU A O 1
ATOM 1577 N N . GLY A 1 196 ? 20.215 1.405 -16.614 1.00 90.19 196 GLY A N 1
ATOM 1578 C CA . GLY A 1 196 ? 20.368 1.784 -15.212 1.00 90.19 196 GLY A CA 1
ATOM 1579 C C . GLY A 1 196 ? 19.140 2.517 -14.666 1.00 90.19 196 GLY A C 1
ATOM 1580 O O . GLY A 1 196 ? 18.620 2.133 -13.621 1.00 90.19 196 GLY A O 1
ATOM 1581 N N . LEU A 1 197 ? 18.619 3.512 -15.390 1.00 86.88 197 LEU A N 1
ATOM 1582 C CA . LEU A 1 197 ? 17.408 4.246 -15.000 1.00 86.88 197 LEU A CA 1
ATOM 1583 C C . LEU A 1 197 ? 16.170 3.343 -14.942 1.00 86.88 197 LEU A C 1
ATOM 1585 O O . LEU A 1 197 ? 15.422 3.403 -13.968 1.00 86.88 197 LEU A O 1
ATOM 1589 N N . ALA A 1 198 ? 15.982 2.462 -15.927 1.00 84.38 198 ALA A N 1
ATOM 1590 C CA . ALA A 1 198 ? 14.871 1.508 -15.928 1.00 84.38 198 ALA A CA 1
ATOM 1591 C C . ALA A 1 198 ? 14.923 0.555 -14.719 1.00 84.38 198 ALA A C 1
ATOM 1593 O O . ALA A 1 198 ? 13.913 0.315 -14.052 1.00 84.38 198 ALA A O 1
ATOM 1594 N N . VAL A 1 199 ? 16.116 0.046 -14.397 1.00 87.31 199 VAL A N 1
ATOM 1595 C CA . VAL A 1 199 ? 16.336 -0.823 -13.233 1.00 87.31 199 VAL A CA 1
ATOM 1596 C C . VAL A 1 199 ? 16.123 -0.055 -11.923 1.00 87.31 199 VAL A C 1
ATOM 1598 O O . VAL A 1 199 ? 15.533 -0.600 -10.988 1.00 87.31 199 VAL A O 1
ATOM 1601 N N . PHE A 1 200 ? 16.536 1.213 -11.853 1.00 91.50 200 PHE A N 1
ATOM 1602 C CA . PHE A 1 200 ? 16.296 2.072 -10.692 1.00 91.50 200 PHE A CA 1
ATOM 1603 C C . PHE A 1 200 ? 14.803 2.325 -10.456 1.00 91.50 200 PHE A C 1
ATOM 1605 O O . PHE A 1 200 ? 14.330 2.192 -9.326 1.00 91.50 200 PHE A O 1
ATOM 1612 N N . ASP A 1 201 ? 14.046 2.639 -11.508 1.00 84.81 201 ASP A N 1
ATOM 1613 C CA . ASP A 1 201 ? 12.601 2.862 -11.413 1.00 84.81 201 ASP A CA 1
ATOM 1614 C C . ASP A 1 201 ? 11.863 1.604 -10.940 1.00 84.81 201 ASP A C 1
ATOM 1616 O O . ASP A 1 201 ? 10.948 1.692 -10.112 1.00 84.81 201 ASP A O 1
ATOM 1620 N N . LEU A 1 202 ? 12.292 0.423 -11.396 1.00 82.19 202 LEU A N 1
ATOM 1621 C CA . LEU A 1 202 ? 11.785 -0.854 -10.899 1.00 82.19 202 LEU A CA 1
ATOM 1622 C C . LEU A 1 202 ? 12.112 -1.043 -9.411 1.00 82.19 202 LEU A C 1
ATOM 1624 O O . LEU A 1 202 ? 11.212 -1.333 -8.623 1.00 82.19 202 LEU A O 1
ATOM 1628 N N . ALA A 1 203 ? 13.368 -0.822 -9.012 1.00 89.44 203 ALA A N 1
ATOM 1629 C CA . ALA A 1 203 ? 13.814 -0.919 -7.620 1.00 89.44 203 ALA A CA 1
ATOM 1630 C C . ALA A 1 203 ? 12.984 -0.019 -6.693 1.00 89.44 203 ALA A C 1
ATOM 1632 O O . ALA A 1 203 ? 12.460 -0.460 -5.667 1.00 89.44 203 ALA A O 1
ATOM 1633 N N . LYS A 1 204 ? 12.817 1.245 -7.092 1.00 88.88 204 LYS A N 1
ATOM 1634 C CA . LYS A 1 204 ? 12.004 2.238 -6.391 1.00 88.88 204 LYS A CA 1
ATOM 1635 C C . LYS A 1 204 ? 10.553 1.779 -6.268 1.00 88.88 204 LYS A C 1
ATOM 1637 O O . LYS A 1 204 ? 9.988 1.851 -5.180 1.00 88.88 204 LYS A O 1
ATOM 1642 N N . THR A 1 205 ? 9.969 1.285 -7.357 1.00 83.25 205 THR A N 1
ATOM 1643 C CA . THR A 1 205 ? 8.573 0.827 -7.388 1.00 83.25 205 THR A CA 1
ATOM 1644 C C . THR A 1 205 ? 8.342 -0.336 -6.423 1.00 83.25 205 THR A C 1
ATOM 1646 O O . THR A 1 205 ? 7.389 -0.301 -5.645 1.00 83.25 205 THR A O 1
ATOM 1649 N N . VAL A 1 206 ? 9.240 -1.327 -6.400 1.00 84.44 206 VAL A N 1
ATOM 1650 C CA . VAL A 1 206 ? 9.124 -2.475 -5.485 1.00 84.44 206 VAL A CA 1
ATOM 1651 C C . VAL A 1 206 ? 9.245 -2.030 -4.023 1.00 84.44 206 VAL A C 1
ATOM 1653 O O . VAL A 1 206 ? 8.466 -2.479 -3.184 1.00 84.44 206 VAL A O 1
ATOM 1656 N N . ILE A 1 207 ? 10.146 -1.095 -3.697 1.00 85.88 207 ILE A N 1
ATOM 1657 C CA . ILE A 1 207 ? 10.235 -0.532 -2.336 1.00 85.88 207 ILE A CA 1
ATOM 1658 C C . ILE A 1 207 ? 8.947 0.206 -1.966 1.00 85.88 207 ILE A C 1
ATOM 1660 O O . ILE A 1 207 ? 8.400 -0.014 -0.884 1.00 85.88 207 ILE A O 1
ATOM 1664 N N . GLU A 1 208 ? 8.450 1.076 -2.845 1.00 79.62 208 GLU A N 1
ATOM 1665 C CA . GLU A 1 208 ? 7.246 1.865 -2.584 1.00 79.62 208 GLU A CA 1
ATOM 1666 C C . GLU A 1 208 ? 6.030 0.968 -2.331 1.00 79.62 208 GLU A C 1
ATOM 1668 O O . GLU A 1 208 ? 5.289 1.222 -1.383 1.00 79.62 208 GLU A O 1
ATOM 1673 N N . GLN A 1 209 ? 5.847 -0.097 -3.112 1.00 74.00 209 GLN A N 1
ATOM 1674 C CA . GLN A 1 209 ? 4.625 -0.907 -3.066 1.00 74.00 209 GLN A CA 1
ATOM 1675 C C . GLN A 1 209 ? 4.700 -2.106 -2.117 1.00 74.00 209 GLN A C 1
ATOM 1677 O O . GLN A 1 209 ? 3.731 -2.381 -1.419 1.00 74.00 209 GLN A O 1
ATOM 1682 N N . GLU A 1 210 ? 5.838 -2.789 -2.011 1.00 79.62 210 GLU A N 1
ATOM 1683 C CA . GLU A 1 210 ? 5.935 -3.991 -1.168 1.00 79.62 210 GLU A CA 1
ATOM 1684 C C . GLU A 1 210 ? 6.470 -3.685 0.237 1.00 79.62 210 GLU A C 1
ATOM 1686 O O . GLU A 1 210 ? 6.150 -4.375 1.212 1.00 79.62 210 GLU A O 1
ATOM 1691 N N . VAL A 1 211 ? 7.283 -2.630 0.377 1.00 78.94 211 VAL A N 1
ATOM 1692 C CA . VAL A 1 211 ? 7.938 -2.292 1.649 1.00 78.94 211 VAL A CA 1
ATOM 1693 C C . VAL A 1 211 ? 7.268 -1.107 2.345 1.00 78.94 211 VAL A C 1
ATOM 1695 O O . VAL A 1 211 ? 6.975 -1.198 3.542 1.00 78.94 211 VAL A O 1
ATOM 1698 N N . VAL A 1 212 ? 7.033 0.007 1.652 1.00 70.31 212 VAL A N 1
ATOM 1699 C CA . VAL A 1 212 ? 6.522 1.243 2.276 1.00 70.31 212 VAL A CA 1
ATOM 1700 C C . VAL A 1 212 ? 4.997 1.221 2.385 1.00 70.31 212 VAL A C 1
ATOM 1702 O O . VAL A 1 212 ? 4.465 1.362 3.487 1.00 70.31 212 VAL A O 1
ATOM 1705 N N . PHE A 1 213 ? 4.293 0.987 1.277 1.00 63.47 213 PHE A N 1
ATOM 1706 C CA . PHE A 1 213 ? 2.834 1.007 1.204 1.00 63.47 213 PHE A CA 1
ATOM 1707 C C . PHE A 1 213 ? 2.277 -0.387 0.949 1.00 63.47 213 PHE A C 1
ATOM 1709 O O . PHE A 1 213 ? 1.887 -0.703 -0.167 1.00 63.47 213 PHE A O 1
ATOM 1716 N N . LYS A 1 214 ? 2.124 -1.195 2.003 1.00 56.09 214 LYS A N 1
ATOM 1717 C CA . LYS A 1 214 ? 1.268 -2.380 1.901 1.00 56.09 214 LYS A CA 1
ATOM 1718 C C . LYS A 1 214 ? -0.190 -1.912 1.828 1.00 56.09 214 LYS A C 1
ATOM 1720 O O . LYS A 1 214 ? -0.856 -1.794 2.858 1.00 56.09 214 LYS A O 1
ATOM 1725 N N . SER A 1 215 ? -0.665 -1.544 0.637 1.00 48.66 215 SER A N 1
ATOM 1726 C CA . SER A 1 215 ? -2.065 -1.182 0.432 1.00 48.66 215 SER A CA 1
ATOM 1727 C C . SER A 1 215 ? -2.898 -2.444 0.614 1.00 48.66 215 SER A C 1
ATOM 1729 O O . SER A 1 215 ? -3.048 -3.233 -0.308 1.00 48.66 215 SER A O 1
ATOM 1731 N N . TYR A 1 216 ? -3.452 -2.642 1.811 1.00 46.84 216 TYR A N 1
ATOM 1732 C CA . TYR A 1 216 ? -4.476 -3.668 2.048 1.00 46.84 216 TYR A CA 1
ATOM 1733 C C . TYR A 1 216 ? -5.738 -3.440 1.200 1.00 46.84 216 TYR A C 1
ATOM 1735 O O . TYR A 1 216 ? -6.591 -4.310 1.100 1.00 46.84 216 TYR A O 1
ATOM 1743 N N . THR A 1 217 ? -5.836 -2.278 0.557 1.00 43.56 217 THR A N 1
ATOM 1744 C CA . THR A 1 217 ? -6.749 -1.981 -0.537 1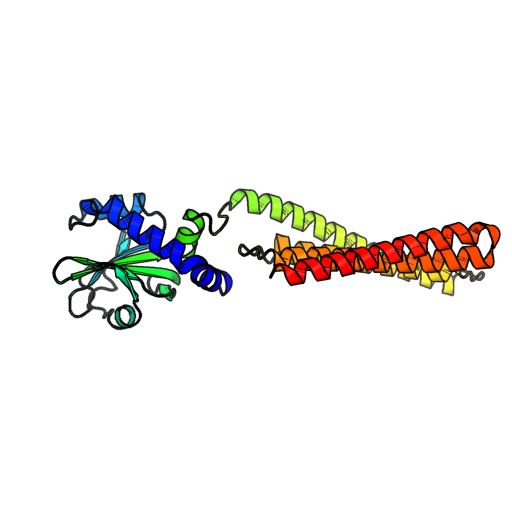.00 43.56 217 THR A CA 1
ATOM 1745 C C . THR A 1 217 ? -6.023 -2.169 -1.874 1.00 43.56 217 THR A C 1
ATOM 1747 O O . THR A 1 217 ? -5.722 -1.208 -2.586 1.00 43.56 217 THR A O 1
ATOM 1750 N N . SER A 1 218 ? -5.744 -3.424 -2.241 1.00 44.62 218 SER A N 1
ATOM 1751 C CA . SER A 1 218 ? -5.479 -3.799 -3.636 1.00 44.62 218 SER A CA 1
ATOM 1752 C C . SER A 1 218 ? -6.733 -3.512 -4.459 1.00 44.62 218 SER A C 1
ATOM 1754 O O . SER A 1 218 ? -7.535 -4.390 -4.762 1.00 44.62 218 SER A O 1
ATOM 1756 N N . SER A 1 219 ? -6.961 -2.248 -4.815 1.00 51.09 219 SER A N 1
ATOM 1757 C CA . SER A 1 219 ? -7.821 -1.985 -5.959 1.00 51.09 219 SER A CA 1
ATOM 1758 C C . SER A 1 219 ? -7.074 -2.542 -7.168 1.00 51.09 219 SER A C 1
ATOM 1760 O O . SER A 1 219 ? -5.936 -2.146 -7.418 1.00 51.09 219 SER A O 1
ATOM 1762 N N . ALA A 1 220 ? -7.697 -3.443 -7.933 1.00 55.06 220 ALA A N 1
ATOM 1763 C CA . ALA A 1 220 ? -7.129 -3.990 -9.175 1.00 55.06 220 ALA A CA 1
ATOM 1764 C C . ALA A 1 220 ? -6.586 -2.884 -10.115 1.00 55.06 220 ALA A C 1
ATOM 1766 O O . ALA A 1 220 ? -5.668 -3.082 -10.908 1.00 55.06 220 ALA A O 1
ATOM 1767 N N . LYS A 1 221 ? -7.112 -1.660 -9.966 1.00 58.56 221 LYS A N 1
ATOM 1768 C CA . LYS A 1 221 ? -6.648 -0.433 -10.618 1.00 58.56 221 LYS A CA 1
ATOM 1769 C C . LYS A 1 221 ? -5.179 -0.086 -10.328 1.00 58.56 221 LYS A C 1
ATOM 1771 O O . LYS A 1 221 ? -4.487 0.385 -11.231 1.00 58.56 221 LYS A O 1
ATOM 1776 N N . ASN A 1 222 ? -4.704 -0.285 -9.098 1.00 59.53 222 ASN A N 1
ATOM 1777 C CA . ASN A 1 222 ? -3.346 0.077 -8.687 1.00 59.53 222 ASN A CA 1
ATOM 1778 C C . ASN A 1 222 ? -2.310 -0.949 -9.177 1.00 59.53 222 ASN A C 1
ATOM 1780 O O . ASN A 1 222 ? -1.251 -0.561 -9.672 1.00 59.53 222 ASN A O 1
ATOM 1784 N N . GLU A 1 223 ? -2.661 -2.236 -9.137 1.00 63.75 223 GLU A N 1
ATOM 1785 C CA . GLU A 1 223 ? -1.853 -3.330 -9.695 1.00 63.75 223 GLU A CA 1
ATOM 1786 C C . GLU A 1 223 ? -1.707 -3.183 -11.219 1.00 63.75 223 GLU A C 1
ATOM 1788 O O . GLU A 1 223 ? -0.590 -3.171 -11.741 1.00 63.75 223 GLU A O 1
ATOM 1793 N N . ASN A 1 224 ? -2.807 -2.901 -11.931 1.00 70.69 224 ASN A N 1
ATOM 1794 C CA . ASN A 1 224 ? -2.763 -2.638 -13.373 1.00 70.69 224 ASN A CA 1
ATOM 1795 C C . ASN A 1 224 ? -1.898 -1.423 -13.728 1.00 70.69 224 ASN A C 1
ATOM 1797 O O . ASN A 1 224 ? -1.211 -1.430 -14.749 1.00 70.69 224 ASN A O 1
ATOM 1801 N N . ARG A 1 225 ? -1.908 -0.365 -12.909 1.00 74.25 225 ARG A N 1
ATOM 1802 C CA . ARG A 1 225 ? -1.081 0.827 -13.148 1.00 74.25 225 ARG A CA 1
ATOM 1803 C C . ARG A 1 225 ? 0.411 0.529 -12.999 1.00 74.25 225 ARG A C 1
ATOM 1805 O O . ARG A 1 225 ? 1.196 1.047 -13.793 1.00 74.25 225 ARG A O 1
ATOM 1812 N N . MET A 1 226 ? 0.797 -0.279 -12.010 1.00 69.62 226 MET A N 1
ATOM 1813 C CA . MET A 1 226 ? 2.187 -0.714 -11.829 1.00 69.62 226 MET A CA 1
ATOM 1814 C C . MET A 1 226 ? 2.655 -1.525 -13.036 1.00 69.62 226 MET A C 1
ATOM 1816 O O . MET A 1 226 ? 3.656 -1.176 -13.661 1.00 69.62 226 MET A O 1
ATOM 1820 N N . PHE A 1 227 ? 1.892 -2.557 -13.400 1.00 75.38 227 PHE A N 1
ATOM 1821 C CA . PHE A 1 227 ? 2.228 -3.439 -14.512 1.00 75.38 227 PHE A CA 1
ATOM 1822 C C . PHE A 1 227 ? 2.412 -2.666 -15.828 1.00 75.38 227 PHE A C 1
ATOM 1824 O O . PHE A 1 227 ? 3.383 -2.880 -16.553 1.00 75.38 227 PHE A O 1
ATOM 1831 N N . LYS A 1 228 ? 1.544 -1.681 -16.096 1.00 83.38 228 LYS A N 1
ATOM 1832 C CA . LYS A 1 228 ? 1.679 -0.788 -17.258 1.00 83.38 228 LYS A CA 1
ATOM 1833 C C . LYS A 1 228 ? 2.967 0.029 -17.229 1.00 83.38 228 LYS A C 1
ATOM 1835 O O . LYS A 1 228 ? 3.665 0.083 -18.235 1.00 83.38 228 LYS A O 1
ATOM 1840 N N . LYS A 1 229 ? 3.297 0.664 -16.098 1.00 77.88 229 LYS A N 1
ATOM 1841 C CA . LYS A 1 229 ? 4.540 1.446 -15.966 1.00 77.88 229 LYS A CA 1
ATOM 1842 C C . LYS A 1 229 ? 5.776 0.586 -16.226 1.00 77.88 229 LYS A C 1
ATOM 1844 O O . LYS A 1 229 ? 6.688 1.031 -16.917 1.00 77.88 229 LYS A O 1
ATOM 1849 N N . PHE A 1 230 ? 5.771 -0.643 -15.718 1.00 78.94 230 PHE A N 1
ATOM 1850 C CA . PHE A 1 230 ? 6.836 -1.608 -15.960 1.00 78.94 230 PHE A CA 1
ATOM 1851 C C . PHE A 1 230 ? 6.971 -1.960 -17.451 1.00 78.94 230 PHE A C 1
ATOM 1853 O O . PHE A 1 230 ? 8.060 -1.841 -18.009 1.00 78.94 230 PHE A O 1
ATOM 1860 N N . LEU A 1 231 ? 5.867 -2.297 -18.129 1.00 84.75 231 LEU A N 1
ATOM 1861 C CA . LEU A 1 231 ? 5.881 -2.583 -19.570 1.00 84.75 231 LEU A CA 1
ATOM 1862 C C . LEU A 1 231 ? 6.341 -1.387 -20.413 1.00 84.75 231 LEU A C 1
ATOM 1864 O O . LEU A 1 231 ? 7.111 -1.571 -21.352 1.00 84.75 231 LEU A O 1
ATOM 1868 N N . ILE A 1 232 ? 5.912 -0.168 -20.073 1.00 85.81 232 ILE A N 1
ATOM 1869 C CA . ILE A 1 232 ? 6.351 1.055 -20.762 1.00 85.81 232 ILE A CA 1
ATOM 1870 C C . ILE A 1 232 ? 7.872 1.215 -20.654 1.00 85.81 232 ILE A C 1
ATOM 1872 O O . ILE A 1 232 ? 8.521 1.497 -21.658 1.00 85.81 232 ILE A O 1
ATOM 1876 N N . SER A 1 233 ? 8.447 0.988 -19.470 1.00 80.56 233 SER A N 1
ATOM 1877 C CA . SER A 1 233 ? 9.900 1.049 -19.263 1.00 80.56 233 SER A CA 1
ATOM 1878 C C . SER A 1 233 ? 10.653 0.040 -20.145 1.00 80.56 233 SER A C 1
ATOM 1880 O O . SER A 1 233 ? 11.610 0.413 -20.824 1.00 80.56 233 SER A O 1
ATOM 1882 N N . ILE A 1 234 ? 10.167 -1.207 -20.234 1.00 83.25 234 ILE A N 1
ATOM 1883 C CA . ILE A 1 234 ? 10.741 -2.238 -21.121 1.00 83.25 234 ILE A CA 1
ATOM 1884 C C . ILE A 1 234 ? 10.658 -1.816 -22.591 1.00 83.25 234 ILE A C 1
ATOM 1886 O O . ILE A 1 234 ? 11.642 -1.929 -23.319 1.00 83.25 234 ILE A O 1
ATOM 1890 N N . ILE A 1 235 ? 9.499 -1.323 -23.036 1.00 89.75 235 ILE A N 1
ATOM 1891 C CA . ILE A 1 235 ? 9.300 -0.881 -24.423 1.00 89.75 235 ILE A CA 1
ATOM 1892 C C . ILE A 1 235 ? 10.277 0.248 -24.771 1.00 89.75 235 ILE A C 1
ATOM 1894 O O . ILE A 1 235 ? 10.870 0.216 -25.848 1.00 89.75 235 ILE A O 1
ATOM 1898 N N . ILE A 1 236 ? 10.486 1.216 -23.873 1.00 85.81 236 ILE A N 1
ATOM 1899 C CA . ILE A 1 236 ? 11.450 2.309 -24.076 1.00 85.81 236 ILE A CA 1
ATOM 1900 C C . ILE A 1 236 ? 12.876 1.757 -24.211 1.00 85.81 236 ILE A C 1
ATOM 1902 O O . ILE A 1 236 ? 13.578 2.123 -25.154 1.00 85.81 236 ILE A O 1
ATOM 1906 N N . ALA A 1 237 ? 13.287 0.845 -23.325 1.00 81.19 237 ALA A N 1
ATOM 1907 C CA . ALA A 1 237 ? 14.614 0.232 -23.373 1.00 81.19 237 ALA A CA 1
ATOM 1908 C C . ALA A 1 237 ? 14.847 -0.543 -24.684 1.00 81.19 237 ALA A C 1
ATOM 1910 O O . ALA A 1 237 ? 15.846 -0.313 -25.367 1.00 81.19 237 ALA A O 1
ATOM 1911 N N . LEU A 1 238 ? 13.893 -1.391 -25.085 1.00 86.00 238 LEU A N 1
ATOM 1912 C CA . LEU A 1 238 ? 13.954 -2.128 -26.353 1.00 86.00 238 LEU A CA 1
ATOM 1913 C C . LEU A 1 238 ? 13.954 -1.194 -27.568 1.00 86.00 238 LEU A C 1
ATOM 1915 O O . LEU A 1 238 ? 14.630 -1.477 -28.552 1.00 86.00 238 LEU A O 1
ATOM 1919 N N . SER A 1 239 ? 13.232 -0.073 -27.505 1.00 88.25 239 SER A N 1
ATOM 1920 C CA . SER A 1 239 ? 13.195 0.922 -28.587 1.00 88.25 239 SER A CA 1
ATOM 1921 C C . SER A 1 239 ? 14.553 1.582 -28.808 1.00 88.25 239 SER A C 1
ATOM 1923 O O . SER A 1 239 ? 14.972 1.749 -29.953 1.00 88.25 239 SER A O 1
ATOM 1925 N N . ILE A 1 240 ? 15.261 1.925 -27.729 1.00 84.00 240 ILE A N 1
ATOM 1926 C CA . ILE A 1 240 ? 16.602 2.518 -27.810 1.00 84.00 240 ILE A CA 1
ATOM 1927 C C . ILE A 1 240 ? 17.610 1.498 -28.359 1.00 84.00 240 ILE A C 1
ATOM 1929 O O . ILE A 1 240 ? 18.388 1.830 -29.255 1.00 84.00 240 ILE A O 1
ATOM 1933 N N . GLU A 1 241 ? 17.541 0.245 -27.903 1.00 81.25 241 GLU A N 1
ATOM 1934 C CA . GLU A 1 241 ? 18.394 -0.845 -28.400 1.00 81.25 241 GLU A CA 1
ATOM 1935 C C . GLU A 1 241 ? 18.144 -1.142 -29.888 1.00 81.25 241 GLU A C 1
ATOM 1937 O O . GLU A 1 241 ? 19.073 -1.299 -30.688 1.00 81.25 241 GLU A O 1
ATOM 1942 N N . ALA A 1 242 ? 16.872 -1.167 -30.290 1.00 87.31 242 ALA A N 1
ATOM 1943 C CA . ALA A 1 242 ? 16.479 -1.372 -31.674 1.00 87.31 242 ALA A CA 1
ATOM 1944 C C . ALA A 1 242 ? 16.962 -0.241 -32.577 1.00 87.31 242 ALA A C 1
ATOM 1946 O O . ALA A 1 242 ? 17.471 -0.506 -33.665 1.00 87.31 242 ALA A O 1
ATOM 1947 N N . MET A 1 243 ? 16.869 1.007 -32.115 1.00 83.62 243 MET A N 1
ATOM 1948 C CA . MET A 1 243 ? 17.385 2.157 -32.850 1.00 83.62 243 MET A CA 1
ATOM 1949 C C . MET A 1 243 ? 18.896 2.032 -33.089 1.00 83.62 243 MET A C 1
ATOM 1951 O O . MET A 1 243 ? 19.339 2.199 -34.226 1.00 83.62 243 MET A O 1
ATOM 1955 N N . MET A 1 244 ? 19.684 1.667 -32.069 1.00 82.12 244 MET A N 1
ATOM 1956 C CA . MET A 1 244 ? 21.122 1.419 -32.252 1.00 82.12 244 MET A CA 1
ATOM 1957 C C . MET A 1 244 ? 21.374 0.282 -33.250 1.00 82.12 244 MET A C 1
ATOM 1959 O O . MET A 1 244 ? 22.219 0.418 -34.136 1.00 82.12 244 MET A O 1
ATOM 1963 N N . SER A 1 245 ? 20.640 -0.825 -33.130 1.00 82.69 245 SER A N 1
ATOM 1964 C CA . SER A 1 245 ? 20.783 -1.980 -34.023 1.00 82.69 245 SER A CA 1
ATOM 1965 C C . SER A 1 245 ? 20.521 -1.604 -35.484 1.00 82.69 245 SER A C 1
ATOM 1967 O O . SER A 1 245 ? 21.287 -1.989 -36.367 1.00 82.69 245 SER A O 1
ATOM 1969 N N . VAL A 1 246 ? 19.495 -0.787 -35.740 1.00 86.69 246 VAL A N 1
ATOM 1970 C CA . VAL A 1 246 ? 19.180 -0.249 -37.073 1.00 86.69 246 VAL A CA 1
ATOM 1971 C C . VAL A 1 246 ? 20.326 0.614 -37.595 1.00 86.69 246 VAL A C 1
ATOM 1973 O O . VAL A 1 246 ? 20.770 0.413 -38.725 1.00 86.69 246 VAL A O 1
ATOM 1976 N N . PHE A 1 247 ? 20.843 1.537 -36.777 1.00 80.44 247 PHE A N 1
ATOM 1977 C CA . PHE A 1 247 ? 21.972 2.388 -37.163 1.00 80.44 247 PHE A CA 1
ATOM 1978 C C . PHE A 1 247 ? 23.224 1.571 -37.489 1.00 80.44 247 PHE A C 1
ATOM 1980 O O . PHE A 1 247 ? 23.876 1.827 -38.501 1.00 80.44 247 PHE A O 1
ATOM 1987 N N . LYS A 1 248 ? 23.545 0.560 -36.674 1.00 81.00 248 LYS A N 1
ATOM 1988 C CA . LYS A 1 248 ? 24.707 -0.311 -36.890 1.00 81.00 248 LYS A CA 1
ATOM 1989 C C . LYS A 1 248 ? 24.589 -1.095 -38.195 1.00 81.00 248 LYS A C 1
ATOM 1991 O O . LYS A 1 248 ? 25.526 -1.103 -38.989 1.00 81.00 248 LYS A O 1
ATOM 1996 N N . ILE A 1 249 ? 23.428 -1.702 -38.436 1.00 84.81 249 ILE A N 1
ATOM 1997 C CA . ILE A 1 249 ? 23.154 -2.471 -39.655 1.00 84.81 249 ILE A CA 1
ATOM 1998 C C . ILE A 1 249 ? 23.204 -1.563 -40.889 1.00 84.81 249 ILE A C 1
ATOM 2000 O O . ILE A 1 249 ? 23.843 -1.914 -41.877 1.00 84.81 249 ILE A O 1
ATOM 2004 N N . SER A 1 250 ? 22.621 -0.362 -40.810 1.00 81.25 250 SER A N 1
ATOM 2005 C CA . SER A 1 250 ? 22.613 0.602 -41.917 1.00 81.25 250 SER A CA 1
ATOM 2006 C C . SER A 1 250 ? 24.008 1.081 -42.334 1.00 81.25 250 SER A C 1
ATOM 2008 O O . SER A 1 250 ? 24.160 1.547 -43.461 1.00 81.25 250 SER A O 1
ATOM 2010 N N . LEU A 1 251 ? 25.002 1.017 -41.444 1.00 78.56 251 LEU A N 1
ATOM 2011 C CA . LEU A 1 251 ? 26.376 1.443 -41.728 1.00 78.56 251 LEU A CA 1
ATOM 2012 C C . LEU A 1 251 ? 27.294 0.293 -42.166 1.00 78.56 251 LEU A C 1
ATOM 2014 O O . LEU A 1 251 ? 28.340 0.563 -42.750 1.00 78.56 251 LEU A O 1
ATOM 2018 N N . GLN A 1 252 ? 26.940 -0.962 -41.872 1.00 77.19 252 GLN A N 1
ATOM 2019 C CA . GLN A 1 252 ? 27.800 -2.128 -42.117 1.00 77.19 252 GLN A CA 1
ATOM 2020 C C . GLN A 1 252 ? 27.312 -3.008 -43.270 1.00 77.19 252 GLN A C 1
ATOM 2022 O O . GLN A 1 252 ? 28.111 -3.361 -44.132 1.00 77.19 252 GLN A O 1
ATOM 2027 N N . ASP A 1 253 ? 26.028 -3.377 -43.287 1.00 77.25 253 ASP A N 1
ATOM 2028 C CA . ASP A 1 253 ? 25.492 -4.329 -44.261 1.00 77.25 253 ASP A CA 1
ATOM 2029 C C . ASP A 1 253 ? 23.971 -4.176 -44.431 1.00 77.25 253 ASP A C 1
ATOM 2031 O O . ASP A 1 253 ? 23.171 -4.600 -43.591 1.00 77.25 253 ASP A O 1
ATOM 2035 N N . PHE A 1 254 ? 23.560 -3.606 -45.567 1.00 80.12 254 PHE A N 1
ATOM 2036 C CA . PHE A 1 254 ? 22.148 -3.420 -45.912 1.00 80.12 254 PHE A CA 1
ATOM 2037 C C . PHE A 1 254 ? 21.371 -4.738 -46.045 1.00 80.12 254 PHE A C 1
ATOM 2039 O O . PHE A 1 254 ? 20.150 -4.731 -45.881 1.00 80.12 254 PHE A O 1
ATOM 2046 N N . THR A 1 255 ? 22.029 -5.874 -46.299 1.00 84.50 255 THR A N 1
ATOM 2047 C CA . THR A 1 255 ? 21.332 -7.167 -46.428 1.00 84.50 255 THR A CA 1
ATOM 2048 C C . THR A 1 255 ? 20.714 -7.627 -45.104 1.00 84.50 255 THR A C 1
ATOM 2050 O O . THR A 1 255 ? 19.662 -8.268 -45.097 1.00 84.50 255 THR A O 1
ATOM 2053 N N . MET A 1 256 ? 21.282 -7.200 -43.971 1.00 84.94 256 MET A N 1
ATOM 2054 C CA . MET A 1 256 ? 20.798 -7.521 -42.624 1.00 84.94 256 MET A CA 1
ATOM 2055 C C . MET A 1 256 ? 19.665 -6.593 -42.147 1.00 84.94 256 MET A C 1
ATOM 2057 O O . MET A 1 256 ? 19.125 -6.782 -41.053 1.00 84.94 256 MET A O 1
ATOM 2061 N N . MET A 1 257 ? 19.249 -5.611 -42.960 1.00 86.94 257 MET A N 1
ATOM 2062 C CA . MET A 1 257 ? 18.211 -4.626 -42.612 1.00 86.94 257 MET A CA 1
ATOM 2063 C C . MET A 1 257 ? 16.849 -5.265 -42.305 1.00 86.94 257 MET A C 1
ATOM 2065 O O . MET A 1 257 ? 16.060 -4.720 -41.531 1.00 86.94 257 MET A O 1
ATOM 2069 N N . ILE A 1 258 ? 16.594 -6.465 -42.830 1.00 88.69 258 ILE A N 1
ATOM 2070 C CA . ILE A 1 258 ? 15.373 -7.220 -42.540 1.00 88.69 258 ILE A CA 1
ATOM 2071 C C . ILE A 1 258 ? 15.257 -7.617 -41.057 1.00 88.69 258 ILE A C 1
ATOM 2073 O O . ILE A 1 258 ? 14.160 -7.619 -40.501 1.00 88.69 258 ILE A O 1
ATOM 2077 N N . HIS A 1 259 ? 16.372 -7.887 -40.371 1.00 88.25 259 HIS A N 1
ATOM 2078 C CA . HIS A 1 259 ? 16.359 -8.204 -38.939 1.00 88.25 259 HIS A CA 1
ATOM 2079 C C . HIS A 1 259 ? 15.996 -6.980 -38.094 1.00 88.25 259 HIS A C 1
ATOM 2081 O O . HIS A 1 259 ? 15.211 -7.084 -37.151 1.00 88.25 259 HIS A O 1
ATOM 2087 N N . ALA A 1 260 ? 16.507 -5.808 -38.480 1.00 87.44 260 ALA A N 1
ATOM 2088 C CA . ALA A 1 260 ? 16.147 -4.536 -37.863 1.00 87.44 260 ALA A CA 1
ATOM 2089 C C . ALA A 1 260 ? 14.648 -4.231 -38.031 1.00 87.44 260 ALA A C 1
ATOM 2091 O O . ALA A 1 260 ? 13.990 -3.794 -37.085 1.00 87.44 260 ALA A O 1
ATOM 2092 N N . PHE A 1 261 ? 14.087 -4.537 -39.205 1.00 90.06 261 PHE A N 1
ATOM 2093 C CA . PHE A 1 261 ? 12.653 -4.417 -39.455 1.00 90.06 261 PHE A CA 1
ATOM 2094 C C . PHE A 1 261 ? 11.823 -5.302 -38.514 1.00 90.06 261 PHE A C 1
ATOM 2096 O O . PHE A 1 261 ? 10.889 -4.801 -37.888 1.00 90.06 261 PHE A O 1
ATOM 2103 N N . TYR A 1 262 ? 12.173 -6.584 -38.355 1.00 92.69 262 TYR A N 1
ATOM 2104 C CA . TYR A 1 262 ? 11.449 -7.480 -37.444 1.00 92.69 262 TYR A CA 1
ATOM 2105 C C . TYR A 1 262 ? 11.504 -7.018 -35.985 1.00 92.69 262 TYR A C 1
ATOM 2107 O O . TYR A 1 262 ? 10.507 -7.130 -35.271 1.00 92.69 262 TYR A O 1
ATOM 2115 N N . LEU A 1 263 ? 12.633 -6.453 -35.552 1.00 89.69 263 LEU A N 1
ATOM 2116 C CA . LEU A 1 263 ? 12.773 -5.907 -34.206 1.00 89.69 263 LEU A CA 1
ATOM 2117 C C . LEU A 1 263 ? 11.848 -4.696 -33.984 1.00 89.69 263 LEU A C 1
ATOM 2119 O O . LEU A 1 263 ? 11.102 -4.669 -33.004 1.00 89.69 263 LEU A O 1
ATOM 2123 N N . ILE A 1 264 ? 11.825 -3.737 -34.919 1.00 91.50 264 ILE A N 1
ATOM 2124 C CA . ILE A 1 264 ? 10.912 -2.579 -34.861 1.00 91.50 264 ILE A CA 1
ATOM 2125 C C . ILE A 1 264 ? 9.448 -3.036 -34.918 1.00 91.50 264 ILE A C 1
ATOM 2127 O O . ILE A 1 264 ? 8.619 -2.546 -34.149 1.00 91.50 264 ILE A O 1
ATOM 2131 N N . ALA A 1 265 ? 9.122 -3.991 -35.792 1.00 94.31 265 ALA A N 1
ATOM 2132 C CA . ALA A 1 265 ? 7.774 -4.540 -35.907 1.00 94.31 265 ALA A CA 1
ATOM 2133 C C . ALA A 1 265 ? 7.316 -5.209 -34.598 1.00 94.31 265 ALA A C 1
ATOM 2135 O O . ALA A 1 265 ? 6.176 -5.012 -34.174 1.00 94.31 265 ALA A O 1
ATOM 2136 N N . GLY A 1 266 ? 8.207 -5.938 -33.919 1.00 94.69 266 GLY A N 1
ATOM 2137 C CA . GLY A 1 266 ? 7.939 -6.523 -32.604 1.00 94.69 266 GLY A CA 1
ATOM 2138 C C . GLY A 1 266 ? 7.625 -5.466 -31.543 1.00 94.69 266 GLY A C 1
ATOM 2139 O O . GLY A 1 266 ? 6.637 -5.590 -30.821 1.00 94.69 266 GLY A O 1
ATOM 2140 N N . ILE A 1 267 ? 8.402 -4.381 -31.496 1.00 94.62 267 ILE A N 1
ATOM 2141 C CA . ILE A 1 267 ? 8.169 -3.265 -30.564 1.00 94.62 267 ILE A CA 1
ATOM 2142 C C . ILE A 1 267 ? 6.839 -2.565 -30.866 1.00 94.62 267 ILE A C 1
ATOM 2144 O O . ILE A 1 267 ? 6.063 -2.290 -29.947 1.00 94.62 267 ILE A O 1
ATOM 2148 N N . ALA A 1 268 ? 6.520 -2.334 -32.142 1.00 95.12 268 ALA A N 1
ATOM 2149 C CA . ALA A 1 268 ? 5.231 -1.778 -32.545 1.00 95.12 268 ALA A CA 1
ATOM 2150 C C . ALA A 1 268 ? 4.061 -2.673 -32.096 1.00 95.12 268 ALA A C 1
ATOM 2152 O O . ALA A 1 268 ? 3.064 -2.173 -31.571 1.00 95.12 268 ALA A O 1
ATOM 2153 N N . LEU A 1 269 ? 4.200 -3.997 -32.222 1.00 96.56 269 LEU A N 1
ATOM 2154 C CA . LEU A 1 269 ? 3.203 -4.961 -31.754 1.00 96.56 269 LEU A CA 1
ATOM 2155 C C . LEU A 1 269 ? 3.044 -4.929 -30.227 1.00 96.56 269 LEU A C 1
ATOM 2157 O O . LEU A 1 269 ? 1.914 -4.989 -29.736 1.00 96.56 269 LEU A O 1
ATOM 2161 N N . MET A 1 270 ? 4.134 -4.771 -29.467 1.00 94.31 270 MET A N 1
ATOM 2162 C CA . MET A 1 270 ? 4.069 -4.583 -28.010 1.00 94.31 270 MET A CA 1
ATOM 2163 C C . MET A 1 270 ? 3.307 -3.306 -27.631 1.00 94.31 270 MET A C 1
ATOM 2165 O O . MET A 1 270 ? 2.453 -3.349 -26.745 1.00 94.31 270 MET A O 1
ATOM 2169 N N . ILE A 1 271 ? 3.555 -2.191 -28.328 1.00 94.06 271 ILE A N 1
ATOM 2170 C CA . ILE A 1 271 ? 2.847 -0.918 -28.105 1.00 94.06 271 ILE A CA 1
ATOM 2171 C C . ILE A 1 271 ? 1.350 -1.071 -28.403 1.00 94.06 271 ILE A C 1
ATOM 2173 O O . ILE A 1 271 ? 0.516 -0.653 -27.599 1.00 94.06 271 ILE A O 1
ATOM 2177 N N . ILE A 1 272 ? 0.997 -1.712 -29.521 1.00 95.62 272 ILE A N 1
ATOM 2178 C CA . ILE A 1 272 ? -0.402 -1.983 -29.884 1.00 95.62 272 ILE A CA 1
ATOM 2179 C C . ILE A 1 272 ? -1.067 -2.879 -28.833 1.00 95.62 272 ILE A C 1
ATOM 2181 O O . ILE A 1 272 ? -2.178 -2.587 -28.392 1.00 95.62 272 ILE A O 1
ATOM 2185 N N . SER A 1 273 ? -0.383 -3.935 -28.390 1.00 93.50 273 SER A N 1
ATOM 2186 C CA . SER A 1 273 ? -0.891 -4.853 -27.363 1.00 93.50 273 SER A CA 1
ATOM 2187 C C . SER A 1 273 ? -1.165 -4.125 -26.046 1.00 93.50 273 SER A C 1
ATOM 2189 O O . SER A 1 273 ? -2.223 -4.319 -25.445 1.00 93.50 273 SER A O 1
ATOM 2191 N N . LEU A 1 274 ? -0.266 -3.225 -25.634 1.00 90.81 274 LEU A N 1
ATOM 2192 C CA . LEU A 1 274 ? -0.451 -2.388 -24.449 1.00 90.81 274 LEU A CA 1
ATOM 2193 C C . LEU A 1 274 ? -1.630 -1.413 -24.615 1.00 90.81 274 LEU A C 1
ATOM 2195 O O . LEU A 1 274 ? -2.444 -1.275 -23.705 1.00 90.81 274 LEU A O 1
ATOM 2199 N N . ALA A 1 275 ? -1.778 -0.782 -25.783 1.00 90.38 275 ALA A N 1
ATOM 2200 C CA . ALA A 1 275 ? -2.898 0.118 -26.066 1.00 90.38 275 ALA A CA 1
ATOM 2201 C C . ALA A 1 275 ? -4.256 -0.610 -26.046 1.00 90.38 275 ALA A C 1
ATOM 2203 O O . ALA A 1 275 ? -5.248 -0.084 -25.530 1.00 90.38 275 ALA A O 1
ATOM 2204 N N . ILE A 1 276 ? -4.305 -1.837 -26.574 1.00 92.25 276 ILE A N 1
ATOM 2205 C CA . ILE A 1 276 ? -5.493 -2.697 -26.525 1.00 92.25 276 ILE A CA 1
ATOM 2206 C C . ILE A 1 276 ? -5.814 -3.079 -25.076 1.00 92.25 276 ILE A C 1
ATOM 2208 O O . ILE A 1 276 ? -6.962 -2.923 -24.649 1.00 92.25 276 ILE A O 1
ATOM 2212 N N . TYR A 1 277 ? -4.814 -3.524 -24.309 1.00 88.44 277 TYR A N 1
ATOM 2213 C CA . TYR A 1 277 ? -4.963 -3.836 -22.886 1.00 88.44 277 TYR A CA 1
ATOM 2214 C C . TYR A 1 277 ? -5.539 -2.649 -22.102 1.00 88.44 277 TYR A C 1
ATOM 2216 O O . TYR A 1 277 ? -6.493 -2.802 -21.335 1.00 88.44 277 TYR A O 1
ATOM 2224 N N . ASP A 1 278 ? -5.030 -1.444 -22.357 1.00 85.88 278 ASP A N 1
ATOM 2225 C CA . ASP A 1 278 ? -5.502 -0.213 -21.729 1.00 85.88 278 ASP A CA 1
ATOM 2226 C C . ASP A 1 278 ? -6.969 0.083 -22.035 1.00 85.88 278 ASP A C 1
ATOM 2228 O O . ASP A 1 278 ? -7.742 0.384 -21.119 1.00 85.88 278 ASP A O 1
ATOM 2232 N N . LYS A 1 279 ? -7.375 -0.072 -23.298 1.00 86.69 279 LYS A N 1
ATOM 2233 C CA . LYS A 1 279 ? -8.760 0.130 -23.733 1.00 86.69 279 LYS A CA 1
ATOM 2234 C C . LYS A 1 279 ? -9.727 -0.846 -23.057 1.00 86.69 279 LYS A C 1
ATOM 2236 O O . LYS A 1 279 ? -10.799 -0.429 -22.618 1.00 86.69 279 LYS A O 1
ATOM 2241 N N . PHE A 1 280 ? -9.364 -2.125 -22.947 1.00 83.69 280 PHE A N 1
ATOM 2242 C CA . PHE A 1 280 ? -10.196 -3.121 -22.262 1.00 83.69 280 PHE A CA 1
ATOM 2243 C C . PHE A 1 280 ? -10.242 -2.896 -20.750 1.00 83.69 280 PHE A C 1
ATOM 2245 O O . PHE A 1 280 ? -11.317 -2.965 -20.155 1.00 83.69 280 PHE A O 1
ATOM 2252 N N . SER A 1 281 ? -9.111 -2.543 -20.135 1.00 75.81 281 SER A N 1
ATOM 2253 C CA . SER A 1 281 ? -9.048 -2.256 -18.700 1.00 75.81 281 SER A CA 1
ATOM 2254 C C . SER A 1 281 ? -9.841 -1.001 -18.304 1.00 75.81 281 SER A C 1
ATOM 2256 O O . SER A 1 281 ? -10.251 -0.900 -17.146 1.00 75.81 281 SER A O 1
ATOM 2258 N N . TYR A 1 282 ? -10.057 -0.051 -19.222 1.00 68.94 282 TYR A N 1
ATOM 2259 C CA . TYR A 1 282 ? -10.908 1.120 -18.984 1.00 68.94 282 TYR A CA 1
ATOM 2260 C C . TYR A 1 282 ? -12.404 0.795 -19.108 1.00 68.94 282 TYR A C 1
ATOM 2262 O O . TYR A 1 282 ? -13.201 1.364 -18.379 1.00 68.94 282 TYR A O 1
ATOM 2270 N N . LYS A 1 283 ? -12.787 -0.137 -19.994 1.00 52.12 283 LYS A N 1
ATOM 2271 C CA . LYS A 1 283 ? -14.193 -0.494 -20.268 1.00 52.12 283 LYS A CA 1
ATOM 2272 C C . LYS A 1 283 ? -14.834 -1.402 -19.202 1.00 52.12 283 LYS A C 1
ATOM 2274 O O . LYS A 1 283 ? -16.050 -1.550 -19.197 1.00 52.12 283 LYS A O 1
ATOM 2279 N N . LEU A 1 284 ? -14.030 -2.037 -18.346 1.00 51.03 284 LEU A N 1
ATOM 2280 C CA . LEU A 1 284 ? -14.497 -2.898 -17.248 1.00 51.03 284 LEU A CA 1
ATOM 2281 C C . LEU A 1 284 ? -14.757 -2.150 -15.922 1.00 51.03 284 LEU A C 1
ATOM 2283 O O . LEU A 1 284 ? -15.192 -2.783 -14.964 1.00 51.03 284 LEU A O 1
ATOM 2287 N N . ASN A 1 285 ? -14.461 -0.846 -15.854 1.00 41.41 285 ASN A N 1
ATOM 2288 C CA . ASN A 1 285 ? -14.744 0.034 -14.710 1.00 41.41 285 ASN A CA 1
ATOM 2289 C C . ASN A 1 285 ? -15.829 1.048 -15.072 1.00 41.41 285 ASN A C 1
ATOM 2291 O O . ASN A 1 285 ? -16.434 1.583 -14.119 1.00 41.41 285 ASN A O 1
#

Nearest PDB structures (foldseek):
  4nqi-assembly2_C  TM=4.026E-01  e=2.130E+00  Dictyostelium discoideum
  4nqi-assembly1_B  TM=3.907E-01  e=2.010E+00  Dictyostelium discoideum
  4nqi-assembly1_A  TM=3.908E-01  e=2.394E+00  Dictyostelium discoideum
  6uun-assembly1_R  TM=3.697E-01  e=2.258E+00  Homo sapiens
  8a1g-assembly2_D  TM=3.155E-01  e=1.896E+00  Homo sapiens

pLDDT: mean 81.68, std 12.57, range [41.41, 97.44]

Secondary structure (DSSP, 8-state):
-HHHHHHHHHTHHHHHHHHHHHHHHTGGGGSS-HHHHHHHHHH-TTEEEEEEE-TTSBB-S-EE-SS-EEGGGTT-B-HHHHTTEEESSSSEEEEPPEE-TTTSSEEEEEEEEETTEEEEEEEEHHHHHHHTTSS---HHHHHHHHHHHHHHHHHHHHHHHHHHHHHHHHHHHHHHT-S---HHHHHHHHHHHHHHHHHHHHHHHHIIIIII---S---HHHHHHHHHHHHHHHHHHHHHHHHHHHHHHHHH-GGGHHHHHHHHHHHHHHHHHHHHHHHHHHHT-